Protein AF-0000000073998551 (afdb_homodimer)

pLDDT: mean 92.81, std 8.76, range [45.12, 98.88]

Structure (mmCIF, N/CA/C/O backbone):
data_AF-0000000073998551-model_v1
#
loop_
_entity.id
_entity.type
_entity.pdbx_description
1 polymer 'Protein-N(Pi)-phosphohistidine-sugar phosphotransferase subunit A'
#
loop_
_atom_site.group_PDB
_atom_site.id
_atom_site.type_symbol
_atom_site.label_atom_id
_atom_site.label_alt_id
_atom_site.label_comp_id
_atom_site.label_asym_id
_atom_site.label_entity_id
_atom_site.label_seq_id
_atom_site.pdbx_PDB_ins_code
_atom_site.Cartn_x
_atom_site.Cartn_y
_atom_site.Cartn_z
_atom_site.occupancy
_atom_site.B_iso_or_equiv
_atom_site.auth_seq_id
_atom_site.auth_comp_id
_atom_site.auth_asym_id
_atom_site.auth_atom_id
_atom_site.pdbx_PDB_model_num
ATOM 1 N N . MET A 1 1 ? 17.156 7.41 14.719 1 45.12 1 MET A N 1
ATOM 2 C CA . MET A 1 1 ? 16.312 8.547 14.359 1 45.12 1 MET A CA 1
ATOM 3 C C . MET A 1 1 ? 15.047 8.078 13.641 1 45.12 1 MET A C 1
ATOM 5 O O . MET A 1 1 ? 15.102 7.16 12.812 1 45.12 1 MET A O 1
ATOM 9 N N . ASN A 1 2 ? 13.797 8.523 14.086 1 64.5 2 ASN A N 1
ATOM 10 C CA . ASN A 1 2 ? 12.508 8.117 13.539 1 64.5 2 ASN A CA 1
ATOM 11 C C . ASN A 1 2 ? 12.328 8.602 12.102 1 64.5 2 ASN A C 1
ATOM 13 O O . ASN A 1 2 ? 12.453 9.789 11.82 1 64.5 2 ASN A O 1
ATOM 17 N N . GLN A 1 3 ? 12.398 7.695 11.203 1 73.5 3 GLN A N 1
ATOM 18 C CA . GLN A 1 3 ? 12.312 7.953 9.773 1 73.5 3 G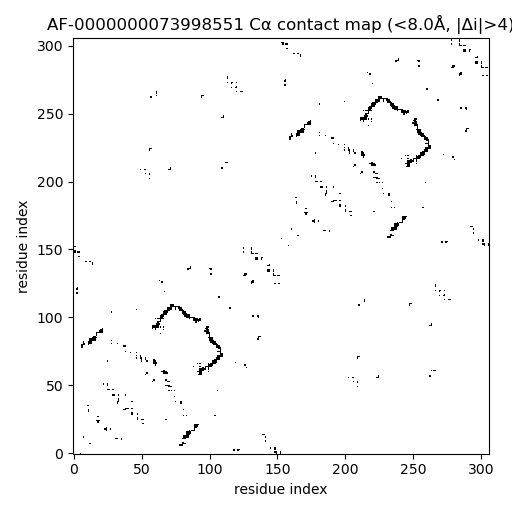LN A CA 1
ATOM 19 C C . GLN A 1 3 ? 11.164 8.898 9.445 1 73.5 3 GLN A C 1
ATOM 21 O O . GLN A 1 3 ? 11.234 9.664 8.484 1 73.5 3 GLN A O 1
ATOM 26 N N . LEU A 1 4 ? 10.219 8.891 10.336 1 80.44 4 LEU A N 1
ATOM 27 C CA . LEU A 1 4 ? 9.086 9.773 10.117 1 80.44 4 LEU A CA 1
ATOM 28 C C . LEU A 1 4 ? 9.492 11.234 10.305 1 80.44 4 LEU A C 1
ATOM 30 O O . LEU A 1 4 ? 9.047 12.109 9.547 1 80.44 4 LEU A O 1
ATOM 34 N N . LEU A 1 5 ? 10.344 11.438 11.242 1 82.44 5 LEU A N 1
ATOM 35 C CA . LEU A 1 5 ? 10.797 12.797 11.516 1 82.44 5 LEU A CA 1
ATOM 36 C C . LEU A 1 5 ? 11.633 13.328 10.359 1 82.44 5 LEU A C 1
ATOM 38 O O . LEU A 1 5 ? 11.727 14.547 10.164 1 82.44 5 LEU A O 1
ATOM 42 N N . GLU A 1 6 ? 12.234 12.422 9.602 1 85.25 6 GLU A N 1
ATOM 43 C CA . GLU A 1 6 ? 13.062 12.812 8.469 1 85.25 6 GLU A CA 1
ATOM 44 C C . GLU A 1 6 ? 12.211 13.297 7.297 1 85.25 6 GLU A C 1
ATOM 46 O O . GLU A 1 6 ? 12.656 14.125 6.5 1 85.25 6 GLU A O 1
ATOM 51 N N . ILE A 1 7 ? 11.039 12.914 7.293 1 87.38 7 ILE A N 1
ATOM 52 C CA . ILE A 1 7 ? 10.234 13.258 6.121 1 87.38 7 ILE A CA 1
ATOM 53 C C . ILE A 1 7 ? 9.234 14.352 6.484 1 87.38 7 ILE A C 1
ATOM 55 O O . ILE A 1 7 ? 8.625 14.961 5.602 1 87.38 7 ILE A O 1
ATOM 59 N N . LEU A 1 8 ? 9.148 14.586 7.77 1 91.56 8 LEU A N 1
ATOM 60 C CA . LEU A 1 8 ? 8.172 15.57 8.219 1 91.56 8 LEU A CA 1
ATOM 61 C C . LEU A 1 8 ? 8.797 16.969 8.273 1 91.56 8 LEU A C 1
ATOM 63 O O . LEU A 1 8 ? 9.75 17.203 9.023 1 91.56 8 LEU A O 1
ATOM 67 N N . ASP A 1 9 ? 8.367 17.875 7.449 1 94.06 9 ASP A N 1
ATOM 68 C CA . ASP A 1 9 ? 8.688 19.297 7.539 1 94.06 9 ASP A CA 1
ATOM 69 C C . ASP A 1 9 ? 7.762 20 8.531 1 94.06 9 ASP A C 1
ATOM 71 O O . ASP A 1 9 ? 6.539 19.953 8.391 1 94.06 9 ASP A O 1
ATOM 75 N N . PRO A 1 10 ? 8.32 20.703 9.516 1 95.81 10 PRO A N 1
ATOM 76 C CA . PRO A 1 10 ? 7.48 21.359 10.523 1 95.81 10 PRO A CA 1
ATOM 77 C C . PRO A 1 10 ? 6.402 22.234 9.906 1 95.81 10 PRO A C 1
ATOM 79 O O . PRO A 1 10 ? 5.312 22.375 10.477 1 95.81 10 PRO A O 1
ATOM 82 N N . LYS A 1 11 ? 6.656 22.844 8.781 1 97.25 11 LYS A N 1
ATOM 83 C CA . LYS A 1 11 ? 5.688 23.75 8.164 1 97.25 11 LYS A CA 1
ATOM 84 C C . LYS A 1 11 ? 4.48 22.984 7.633 1 97.25 11 LYS A C 1
ATOM 86 O O . LYS A 1 11 ? 3.459 23.594 7.293 1 97.25 11 LYS A O 1
ATOM 91 N N . ASN A 1 12 ? 4.633 21.656 7.547 1 97.81 12 ASN A N 1
ATOM 92 C CA . ASN A 1 12 ? 3.561 20.828 6.996 1 97.81 12 ASN A CA 1
ATOM 93 C C . ASN A 1 12 ? 2.801 20.094 8.094 1 97.81 12 ASN A C 1
ATOM 95 O O . ASN A 1 12 ? 2.127 19.094 7.828 1 97.81 12 ASN A O 1
ATOM 99 N N . ILE A 1 13 ? 2.889 20.609 9.305 1 97.81 13 ILE A N 1
ATOM 100 C CA . ILE A 1 13 ? 2.125 20.047 10.414 1 97.81 13 ILE A CA 1
ATOM 101 C C . ILE A 1 13 ? 0.946 20.969 10.742 1 97.81 13 ILE A C 1
ATOM 103 O O . ILE A 1 13 ? 1.12 22.172 10.93 1 97.81 13 ILE A O 1
ATOM 107 N N . ILE A 1 14 ? -0.219 20.391 10.781 1 98.31 14 ILE A N 1
ATOM 108 C CA . ILE A 1 14 ? -1.446 21.125 11.07 1 98.31 14 ILE A CA 1
ATOM 109 C C . ILE A 1 14 ? -1.978 20.734 12.438 1 98.31 14 ILE A C 1
ATOM 111 O O . ILE A 1 14 ? -2.393 19.594 12.641 1 98.31 14 ILE A O 1
ATOM 115 N N . PHE A 1 15 ? -1.955 21.641 13.312 1 97.88 15 PHE A N 1
ATOM 116 C CA . PHE A 1 15 ? -2.51 21.406 14.641 1 97.88 15 PHE A CA 1
ATOM 117 C C . PHE A 1 15 ? -3.969 21.844 14.703 1 97.88 15 PHE A C 1
ATOM 119 O O . PHE A 1 15 ? -4.422 22.625 13.867 1 97.88 15 PHE A O 1
ATOM 126 N N . ASN A 1 16 ? -4.738 21.297 15.617 1 97.38 16 ASN A N 1
ATOM 127 C CA . ASN A 1 16 ? -6.156 21.594 15.805 1 97.38 16 ASN A CA 1
ATOM 128 C C . ASN A 1 16 ? -6.93 21.469 14.492 1 97.38 16 ASN A C 1
ATOM 130 O O . ASN A 1 16 ? -7.688 22.375 14.125 1 97.38 16 ASN A O 1
ATOM 134 N N . PHE A 1 17 ? -6.582 20.453 13.789 1 98.44 17 PHE A N 1
ATOM 135 C CA . PHE A 1 17 ? -7.168 20.172 12.484 1 98.44 17 PHE A CA 1
ATOM 136 C C . PHE A 1 17 ? -8.633 19.766 12.625 1 98.44 17 PHE A C 1
ATOM 138 O O . PHE A 1 17 ? -8.992 19.047 13.562 1 98.44 17 PHE A O 1
ATOM 145 N N . SER A 1 18 ? -9.469 20.266 11.797 1 98.38 18 SER A N 1
ATOM 146 C CA . SER A 1 18 ? -10.883 19.891 11.742 1 98.38 18 SER A CA 1
ATOM 147 C C . SER A 1 18 ? -11.375 19.781 10.305 1 98.38 18 SER A C 1
ATOM 149 O O . SER A 1 18 ? -10.906 20.516 9.43 1 98.38 18 SER A O 1
ATOM 151 N N . ALA A 1 19 ? -12.258 18.891 10.086 1 98.62 19 ALA A N 1
ATOM 152 C CA . ALA A 1 19 ? -12.891 18.672 8.797 1 98.62 19 ALA A CA 1
ATOM 153 C C . ALA A 1 19 ? -14.273 18.047 8.961 1 98.62 19 ALA A C 1
ATOM 155 O O . ALA A 1 19 ? -14.562 17.438 9.992 1 98.62 19 ALA A O 1
ATOM 156 N N . THR A 1 20 ? -15.062 18.172 7.98 1 97.94 20 THR A N 1
ATOM 157 C CA . THR A 1 20 ? -16.453 17.766 8.102 1 97.94 20 THR A CA 1
ATOM 158 C C . THR A 1 20 ? -16.688 16.406 7.438 1 97.94 20 THR A C 1
ATOM 160 O O . THR A 1 20 ? -17.766 15.828 7.539 1 97.94 20 THR A O 1
ATOM 163 N N . SER A 1 21 ? -15.773 15.984 6.656 1 97.75 21 SER A N 1
ATOM 164 C CA . SER A 1 21 ? -15.844 14.703 5.969 1 97.75 21 SER A CA 1
ATOM 165 C C . SER A 1 21 ? -14.461 14.227 5.547 1 97.75 21 SER A C 1
ATOM 167 O O . SER A 1 21 ? -13.484 14.977 5.641 1 97.75 21 SER A O 1
ATOM 169 N N . LYS A 1 22 ? -14.344 13 5.168 1 98.06 22 LYS A N 1
ATOM 170 C CA . LYS A 1 22 ? -13.117 12.422 4.629 1 98.06 22 LYS A CA 1
ATOM 171 C C . LYS A 1 22 ? -12.562 13.266 3.482 1 98.06 22 LYS A C 1
ATOM 173 O O . LYS A 1 22 ? -11.383 13.609 3.469 1 98.06 22 LYS A O 1
ATOM 178 N N . GLU A 1 23 ? -13.414 13.578 2.48 1 98.5 23 GLU A N 1
ATOM 179 C CA . GLU A 1 23 ? -12.977 14.383 1.342 1 98.5 23 GLU A CA 1
ATOM 180 C C . GLU A 1 23 ? -12.531 15.773 1.787 1 98.5 23 GLU A C 1
ATOM 182 O O . GLU A 1 23 ? -11.516 16.281 1.309 1 98.5 23 GLU A O 1
ATOM 187 N N . ASP A 1 24 ? -13.312 16.344 2.688 1 98.81 24 ASP A N 1
ATOM 188 C CA . ASP A 1 24 ? -12.945 17.656 3.225 1 98.81 24 ASP A CA 1
ATOM 189 C C . ASP A 1 24 ? -11.57 17.609 3.893 1 98.81 24 ASP A C 1
ATOM 191 O O . ASP A 1 24 ? -10.758 18.516 3.719 1 98.81 24 ASP A O 1
ATOM 195 N N . ALA A 1 25 ? -11.289 16.578 4.695 1 98.81 25 ALA A N 1
ATOM 196 C CA . ALA A 1 25 ? -9.992 16.422 5.348 1 98.81 25 ALA A CA 1
ATOM 197 C C . ALA A 1 25 ? -8.867 16.344 4.324 1 98.81 25 ALA A C 1
ATOM 199 O O . ALA A 1 25 ? -7.852 17.047 4.453 1 98.81 25 ALA A O 1
ATOM 200 N N . ILE A 1 26 ? -9.039 15.586 3.246 1 98.88 26 ILE A N 1
ATOM 201 C CA . ILE A 1 26 ? -8.039 15.406 2.195 1 98.88 26 ILE A CA 1
ATOM 202 C C . ILE A 1 26 ? -7.793 16.734 1.484 1 98.88 26 ILE A C 1
ATOM 204 O O . ILE A 1 26 ? -6.641 17.141 1.298 1 98.88 26 ILE A O 1
ATOM 208 N N . ARG A 1 27 ? -8.859 17.438 1.173 1 98.88 27 ARG A N 1
ATOM 209 C CA . ARG A 1 27 ? -8.75 18.703 0.458 1 98.88 27 ARG A CA 1
ATOM 210 C C . ARG A 1 27 ? -8.031 19.75 1.31 1 98.88 27 ARG A C 1
ATOM 212 O O . ARG A 1 27 ? -7.191 20.5 0.808 1 98.88 27 ARG A O 1
ATOM 219 N N . LYS A 1 28 ? -8.359 19.766 2.602 1 98.88 28 LYS A N 1
ATOM 220 C CA . LYS A 1 28 ? -7.754 20.75 3.494 1 98.88 28 LYS A CA 1
ATOM 221 C C . LYS A 1 28 ? -6.27 20.469 3.697 1 98.88 28 LYS A C 1
ATOM 223 O O . LYS A 1 28 ? -5.453 21.391 3.746 1 98.88 28 LYS A O 1
ATOM 228 N N . MET A 1 29 ? -5.91 19.25 3.852 1 98.88 29 MET A N 1
ATOM 229 C CA . MET A 1 29 ? -4.5 18.891 3.986 1 98.88 29 MET A CA 1
ATOM 230 C C . MET A 1 29 ? -3.73 19.219 2.711 1 98.88 29 MET A C 1
ATOM 232 O O . MET A 1 29 ? -2.611 19.734 2.771 1 98.88 29 MET A O 1
ATOM 236 N N . MET A 1 30 ? -4.32 18.953 1.54 1 98.81 30 MET A N 1
ATOM 237 C CA . MET A 1 30 ? -3.703 19.281 0.26 1 98.81 30 MET A CA 1
ATOM 238 C C . MET A 1 30 ? -3.543 20.797 0.118 1 98.81 30 MET A C 1
ATOM 240 O O . MET A 1 30 ? -2.504 21.266 -0.342 1 98.81 30 MET A O 1
ATOM 244 N N . ALA A 1 31 ? -4.582 21.516 0.509 1 98.81 31 ALA A N 1
ATOM 245 C CA . ALA A 1 31 ? -4.512 22.984 0.465 1 98.81 31 ALA A CA 1
ATOM 246 C C . ALA A 1 31 ? -3.348 23.5 1.306 1 98.81 31 ALA A C 1
ATOM 248 O O . ALA A 1 31 ? -2.674 24.453 0.92 1 98.81 31 ALA A O 1
ATOM 249 N N . HIS A 1 32 ? -3.127 22.859 2.443 1 98.75 32 HIS A N 1
ATOM 250 C CA . HIS A 1 32 ? -2.018 23.25 3.309 1 98.75 32 HIS A CA 1
ATOM 251 C C . HIS A 1 32 ? -0.676 23.031 2.615 1 98.75 32 HIS A C 1
ATOM 253 O O . HIS A 1 32 ? 0.205 23.891 2.678 1 98.75 32 HIS A O 1
ATOM 259 N N . LEU A 1 33 ? -0.489 21.922 1.91 1 98.62 33 LEU A N 1
ATOM 260 C CA . LEU A 1 33 ? 0.748 21.625 1.193 1 98.62 33 LEU A CA 1
ATOM 261 C C . LEU A 1 33 ? 0.98 22.625 0.073 1 98.62 33 LEU A C 1
ATOM 263 O O . LEU A 1 33 ? 2.123 22.984 -0.214 1 98.62 33 LEU A O 1
ATOM 267 N N . VAL A 1 34 ? -0.114 23.031 -0.531 1 98.69 34 VAL A N 1
ATOM 268 C CA . VAL A 1 34 ? -0.012 24.047 -1.571 1 98.69 34 VAL A CA 1
ATOM 269 C C . VAL A 1 34 ? 0.38 25.391 -0.948 1 98.69 34 VAL A C 1
ATOM 271 O O . VAL A 1 34 ? 1.277 26.078 -1.445 1 98.69 34 VAL A O 1
ATOM 274 N N . GLN A 1 35 ? -0.242 25.719 0.16 1 98.56 35 GLN A N 1
ATOM 275 C CA . GLN A 1 35 ? -0.001 26.984 0.847 1 98.56 35 GLN A CA 1
ATOM 276 C C . GLN A 1 35 ? 1.444 27.078 1.328 1 98.56 35 GLN A C 1
ATOM 278 O O . GLN A 1 35 ? 2.047 28.156 1.287 1 98.56 35 GLN A O 1
ATOM 283 N N . THR A 1 36 ? 2.027 25.953 1.774 1 98.12 36 THR A N 1
ATOM 284 C CA . THR A 1 36 ? 3.385 25.938 2.309 1 98.12 36 THR A CA 1
ATOM 285 C C . THR A 1 36 ? 4.41 25.844 1.182 1 98.12 36 THR A C 1
ATOM 287 O O . THR A 1 36 ? 5.617 25.875 1.43 1 98.12 36 THR A O 1
ATOM 290 N N . GLY A 1 37 ? 3.947 25.641 -0.053 1 97.94 37 GLY A N 1
ATOM 291 C CA . GLY A 1 37 ? 4.836 25.578 -1.2 1 97.94 37 GLY A CA 1
ATOM 292 C C . GLY A 1 37 ? 5.383 24.188 -1.458 1 97.94 37 GLY A C 1
ATOM 293 O O . GLY A 1 37 ? 6.266 24 -2.299 1 97.94 37 GLY A O 1
ATOM 294 N N . SER A 1 38 ? 4.824 23.203 -0.791 1 97.69 38 SER A N 1
ATOM 295 C CA . SER A 1 38 ? 5.297 21.828 -0.939 1 97.69 38 SER A CA 1
ATOM 296 C C . SER A 1 38 ? 4.742 21.188 -2.205 1 97.69 38 SER A C 1
ATOM 298 O O . SER A 1 38 ? 5.348 20.266 -2.758 1 97.69 38 SER A O 1
ATOM 300 N N . ILE A 1 39 ? 3.568 21.672 -2.633 1 98.19 39 ILE A N 1
ATOM 301 C CA . ILE A 1 39 ? 2.91 21.203 -3.848 1 98.19 39 ILE A CA 1
ATOM 302 C C . ILE A 1 39 ? 2.508 22.391 -4.711 1 98.19 39 ILE A C 1
ATOM 304 O O . ILE A 1 39 ? 2.023 23.406 -4.199 1 98.19 39 ILE A O 1
ATOM 308 N N . GLU A 1 40 ? 2.729 22.312 -5.945 1 98.12 40 GLU A N 1
ATOM 309 C CA . GLU A 1 40 ? 2.307 23.359 -6.867 1 98.12 40 GLU A CA 1
ATOM 310 C C . GLU A 1 40 ? 0.785 23.422 -6.973 1 98.12 40 GLU A C 1
ATOM 312 O O . GLU A 1 40 ? 0.127 22.391 -7.137 1 98.12 40 GLU A O 1
ATOM 317 N N . LYS A 1 41 ? 0.278 24.609 -6.926 1 98.44 41 LYS A N 1
ATOM 318 C CA . LYS A 1 41 ? -1.165 24.828 -7 1 98.44 41 LYS A CA 1
ATOM 319 C C . LYS A 1 41 ? -1.749 24.188 -8.258 1 98.44 41 LYS A C 1
ATOM 321 O O . LYS A 1 41 ? -2.859 23.656 -8.234 1 98.44 41 LYS A O 1
ATOM 326 N N . SER A 1 42 ? -1.018 24.188 -9.281 1 98.25 42 SER A N 1
ATOM 327 C CA . SER A 1 42 ? -1.487 23.688 -10.57 1 98.25 42 SER A CA 1
ATOM 328 C C . SER A 1 42 ? -1.73 22.188 -10.516 1 98.25 42 SER A C 1
ATOM 330 O O . SER A 1 42 ? -2.457 21.641 -11.344 1 98.25 42 SER A O 1
ATOM 332 N N . ASN A 1 43 ? -1.105 21.531 -9.516 1 98.25 43 ASN A N 1
ATOM 333 C CA . ASN A 1 43 ? -1.207 20.078 -9.43 1 98.25 43 ASN A CA 1
ATOM 334 C C . ASN A 1 43 ? -2.209 19.656 -8.359 1 98.25 43 ASN A C 1
ATOM 336 O O . ASN A 1 43 ? -2.471 18.453 -8.188 1 98.25 43 ASN A O 1
ATOM 340 N N . GLU A 1 44 ? -2.793 20.531 -7.676 1 98.44 44 GLU A N 1
ATOM 341 C CA . GLU A 1 44 ? -3.58 20.266 -6.477 1 98.44 44 GLU A CA 1
ATOM 342 C C . GLU A 1 44 ? -4.746 19.328 -6.777 1 98.44 44 GLU A C 1
ATOM 344 O O . GLU A 1 44 ? -4.891 18.281 -6.141 1 98.44 44 GLU A O 1
ATOM 349 N N . GLU A 1 45 ? -5.559 19.641 -7.781 1 98.5 45 GLU A N 1
ATOM 350 C CA . GLU A 1 45 ? -6.789 18.891 -8.031 1 98.5 45 GLU A CA 1
ATOM 351 C C . GLU A 1 45 ? -6.484 17.484 -8.531 1 98.5 45 GLU A C 1
ATOM 353 O O . GLU A 1 45 ? -7.16 16.531 -8.148 1 98.5 45 GLU A O 1
ATOM 358 N N . GLU A 1 46 ? -5.477 17.344 -9.375 1 97.75 46 GLU A N 1
ATOM 359 C CA . GLU A 1 46 ? -5.109 16.016 -9.867 1 97.75 46 GLU A CA 1
ATOM 360 C C . GLU A 1 46 ? -4.645 15.109 -8.734 1 97.75 46 GLU A C 1
ATOM 362 O O . GLU A 1 46 ? -4.941 13.914 -8.727 1 97.75 46 GLU A O 1
ATOM 367 N N . ILE A 1 47 ? -3.922 15.68 -7.84 1 98.12 47 ILE A N 1
ATOM 368 C CA . ILE A 1 47 ? -3.416 14.898 -6.715 1 98.12 47 ILE A CA 1
ATOM 369 C C . ILE A 1 47 ? -4.57 14.523 -5.789 1 98.12 47 ILE A C 1
ATOM 371 O O . ILE A 1 47 ? -4.641 13.391 -5.301 1 98.12 47 ILE A O 1
ATOM 375 N N . ILE A 1 48 ? -5.516 15.438 -5.59 1 98.56 48 ILE A N 1
ATOM 376 C CA . ILE A 1 48 ? -6.691 15.156 -4.77 1 98.56 48 ILE A CA 1
ATOM 377 C C . ILE A 1 48 ? -7.484 14.008 -5.383 1 98.56 48 ILE A C 1
ATOM 379 O O . ILE A 1 48 ? -7.895 13.086 -4.68 1 98.56 48 ILE A O 1
ATOM 383 N N . VAL A 1 49 ? -7.645 14.031 -6.68 1 97.19 49 VAL A N 1
ATOM 384 C CA . VAL A 1 49 ? -8.375 12.977 -7.383 1 97.19 49 VAL A CA 1
ATOM 385 C C . VAL A 1 49 ? -7.676 11.641 -7.172 1 97.19 49 VAL A C 1
ATOM 387 O O . VAL A 1 49 ? -8.328 10.625 -6.914 1 97.19 49 VAL A O 1
ATOM 390 N N . SER A 1 50 ? -6.375 11.648 -7.23 1 95.62 50 SER A N 1
ATOM 391 C CA . SER A 1 50 ? -5.605 10.43 -7.02 1 95.62 50 SER A CA 1
ATOM 392 C C . SER A 1 50 ? -5.773 9.906 -5.598 1 95.62 50 SER A C 1
ATOM 394 O O . SER A 1 50 ? -5.949 8.703 -5.387 1 95.62 50 SER A O 1
ATOM 396 N N . LEU A 1 51 ? -5.75 10.82 -4.637 1 97.44 51 LEU A N 1
ATOM 397 C CA . LEU A 1 51 ? -5.941 10.453 -3.24 1 97.44 51 LEU A CA 1
ATOM 398 C C . LEU A 1 51 ? -7.32 9.844 -3.023 1 97.44 51 LEU A C 1
ATOM 400 O O . LEU A 1 51 ? -7.449 8.805 -2.363 1 97.44 51 LEU A O 1
ATOM 404 N N . LEU A 1 52 ? -8.32 10.461 -3.576 1 96.5 52 LEU A N 1
ATOM 405 C CA . LEU A 1 52 ? -9.695 10.008 -3.391 1 96.5 52 LEU A CA 1
ATOM 406 C C . LEU A 1 52 ? -9.914 8.664 -4.078 1 96.5 52 LEU A C 1
ATOM 408 O O . LEU A 1 52 ? -10.625 7.801 -3.551 1 96.5 52 LEU A O 1
ATOM 412 N N . ASN A 1 53 ? -9.305 8.492 -5.25 1 92.62 53 ASN A N 1
ATOM 413 C CA . ASN A 1 53 ? -9.383 7.207 -5.93 1 92.62 53 ASN A CA 1
ATOM 414 C C . ASN A 1 53 ? -8.758 6.094 -5.094 1 92.62 53 ASN A C 1
ATOM 416 O O . ASN A 1 53 ? -9.312 4.996 -4.996 1 92.62 53 ASN A O 1
ATOM 420 N N . ARG A 1 54 ? -7.578 6.34 -4.5 1 91.75 54 ARG A N 1
ATOM 421 C CA . ARG A 1 54 ? -6.938 5.371 -3.617 1 91.75 54 ARG A CA 1
ATOM 422 C C . ARG A 1 54 ? -7.824 5.055 -2.418 1 91.75 54 ARG A C 1
ATOM 424 O O . ARG A 1 54 ? -7.91 3.9 -1.99 1 91.75 54 ARG A O 1
ATOM 431 N N . GLU A 1 55 ? -8.547 6.027 -1.866 1 93.12 55 GLU A N 1
ATOM 432 C CA . GLU A 1 55 ? -9.438 5.867 -0.721 1 93.12 55 GLU A CA 1
ATOM 433 C C . GLU A 1 55 ? -10.641 4.992 -1.073 1 93.12 55 GLU A C 1
ATOM 435 O O . GLU A 1 55 ? -11.172 4.289 -0.215 1 93.12 55 GLU A O 1
ATOM 440 N N . LYS A 1 56 ? -11.023 5.023 -2.303 1 87.88 56 LYS A N 1
ATOM 441 C CA . LYS A 1 56 ? -12.188 4.25 -2.744 1 87.88 56 LYS A CA 1
ATOM 442 C C . LYS A 1 56 ? -11.867 2.76 -2.787 1 87.88 56 LYS A C 1
ATOM 444 O O . LYS A 1 56 ? -12.75 1.926 -2.572 1 87.88 56 LYS A O 1
ATOM 449 N N . SER A 1 57 ? -10.617 2.473 -3.029 1 85.31 57 SER A N 1
ATOM 450 C CA . SER A 1 57 ? -10.211 1.073 -3.102 1 85.31 57 SER A CA 1
ATOM 451 C C . SER A 1 57 ? -10.156 0.441 -1.715 1 85.31 57 SER A C 1
ATOM 453 O O . SER A 1 57 ? -10.641 -0.675 -1.517 1 85.31 57 SER A O 1
ATOM 455 N N . MET A 1 58 ? -9.594 1.181 -0.788 1 85.31 58 MET A N 1
ATOM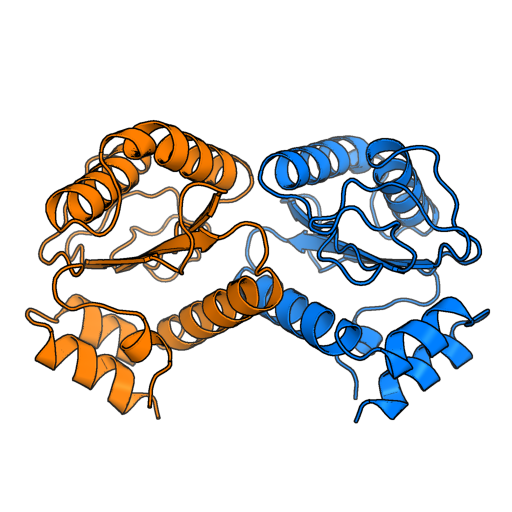 456 C CA . MET A 1 58 ? -9.531 0.792 0.618 1 85.31 58 MET A CA 1
ATOM 457 C C . MET A 1 58 ? -9.273 2.006 1.506 1 85.31 58 MET A C 1
ATOM 459 O O . MET A 1 58 ? -8.406 2.828 1.209 1 85.31 58 MET A O 1
ATOM 463 N N . SER A 1 59 ? -10.086 2.047 2.492 1 91.44 59 SER A N 1
ATOM 464 C CA . SER A 1 59 ? -9.867 3.158 3.41 1 91.44 59 SER A CA 1
ATOM 465 C C . SER A 1 59 ? -8.43 3.174 3.926 1 91.44 59 SER A C 1
ATOM 467 O O . SER A 1 59 ? -7.863 2.123 4.234 1 91.44 59 SER A O 1
ATOM 469 N N . THR A 1 60 ? -7.895 4.375 4.059 1 94.31 60 THR A N 1
ATOM 470 C CA . THR A 1 60 ? -6.566 4.527 4.641 1 94.31 60 THR A CA 1
ATOM 471 C C . THR A 1 60 ? -6.66 4.934 6.105 1 94.31 60 THR A C 1
ATOM 473 O O . THR A 1 60 ? -5.652 5.281 6.727 1 94.31 60 THR A O 1
ATOM 476 N N . GLY A 1 61 ? -7.996 5.109 6.578 1 96.38 61 GLY A N 1
ATOM 477 C CA . GLY A 1 61 ? -8.188 5.07 8.016 1 96.38 61 GLY A CA 1
ATOM 478 C C . GLY A 1 61 ? -7.922 3.703 8.617 1 96.38 61 GLY A C 1
ATOM 479 O O . GLY A 1 61 ? -8.82 2.859 8.688 1 96.38 61 GLY A O 1
ATOM 480 N N . ILE A 1 62 ? -6.848 3.469 9.164 1 93.75 62 ILE A N 1
ATOM 481 C CA . ILE A 1 62 ? -6.316 2.127 9.383 1 93.75 62 ILE A CA 1
ATOM 482 C C . ILE A 1 62 ? -6.738 1.621 10.758 1 93.75 62 ILE A C 1
ATOM 484 O O . ILE A 1 62 ? -6.465 0.473 11.117 1 93.75 62 ILE A O 1
ATOM 488 N N . GLY A 1 63 ? -7.324 2.512 11.531 1 94.12 63 GLY A N 1
ATOM 489 C CA . GLY A 1 63 ? -7.754 2.133 12.867 1 94.12 63 GLY A CA 1
ATOM 490 C C . GLY A 1 63 ? -6.973 2.832 13.969 1 94.12 63 GLY A C 1
ATOM 491 O O . GLY A 1 63 ? -5.992 3.527 13.695 1 94.12 63 GLY A O 1
ATOM 492 N N . SER A 1 64 ? -7.488 2.76 15.141 1 95.44 64 SER A N 1
ATOM 493 C CA . SER A 1 64 ? -6.855 3.311 16.328 1 95.44 64 SER A CA 1
ATOM 494 C C . SER A 1 64 ? -6.641 4.816 16.203 1 95.44 64 SER A C 1
ATOM 496 O O . SER A 1 64 ? -5.633 5.348 16.672 1 95.44 64 SER A O 1
ATOM 498 N N . GLY A 1 65 ? -7.527 5.398 15.414 1 97.12 65 GLY A N 1
ATOM 499 C CA . GLY A 1 65 ? -7.508 6.852 15.328 1 97.12 65 GLY A CA 1
ATOM 500 C C . GLY A 1 65 ? -6.492 7.379 14.336 1 97.12 65 GLY A C 1
ATOM 501 O O . GLY A 1 65 ? -6.129 8.555 14.367 1 97.12 65 GLY A O 1
ATOM 502 N N . VAL A 1 66 ? -6.062 6.527 13.383 1 97.44 66 VAL A N 1
ATOM 503 C CA . VAL A 1 66 ? -4.984 6.926 12.484 1 97.44 66 VAL A CA 1
ATOM 504 C C . VAL A 1 66 ? -5.441 6.762 11.031 1 97.44 66 VAL A C 1
ATOM 506 O O . VAL A 1 66 ? -6.086 5.77 10.688 1 97.44 66 VAL A O 1
ATOM 509 N N . ALA A 1 67 ? -5.141 7.746 10.195 1 98 67 ALA A N 1
ATOM 510 C CA . ALA A 1 67 ? -5.309 7.645 8.75 1 98 67 ALA A CA 1
ATOM 511 C C . ALA A 1 67 ? -4.027 8.047 8.023 1 98 67 ALA A C 1
ATOM 513 O O . ALA A 1 67 ? -3.34 8.984 8.43 1 98 67 ALA A O 1
ATOM 514 N N . ILE A 1 68 ? -3.711 7.355 6.957 1 96.94 68 ILE A N 1
ATOM 515 C CA . ILE A 1 68 ? -2.521 7.641 6.164 1 96.94 68 ILE A CA 1
ATOM 516 C C . ILE A 1 68 ? -2.912 7.824 4.699 1 96.94 68 ILE A C 1
ATOM 518 O O . ILE A 1 68 ? -2.424 7.102 3.824 1 96.94 68 ILE A O 1
ATOM 522 N N . PRO A 1 69 ? -3.691 8.836 4.395 1 97.88 69 PRO A N 1
ATOM 523 C CA . PRO A 1 69 ? -3.984 9.039 2.975 1 97.88 69 PRO A CA 1
ATOM 524 C C . PRO A 1 69 ? -2.725 9.172 2.123 1 97.88 69 PRO A C 1
ATOM 526 O O . PRO A 1 69 ? -1.776 9.859 2.523 1 97.88 69 PRO A O 1
ATOM 529 N N . HIS A 1 70 ? -2.727 8.43 1.072 1 95.69 70 HIS A N 1
ATOM 530 C CA . HIS A 1 70 ? -1.534 8.469 0.235 1 95.69 70 HIS A CA 1
ATOM 531 C C . HIS A 1 70 ? -1.872 8.18 -1.224 1 95.69 70 HIS A C 1
ATOM 533 O O . HIS A 1 70 ? -2.889 7.547 -1.516 1 95.69 70 HIS A O 1
ATOM 539 N N . CYS A 1 71 ? -1.068 8.648 -2.102 1 94.06 71 CYS A N 1
ATOM 540 C CA . CYS A 1 71 ? -1.149 8.359 -3.527 1 94.06 71 CYS A CA 1
ATOM 541 C C . CYS A 1 71 ? 0.223 8.445 -4.184 1 94.06 71 CYS A C 1
ATOM 543 O O . CYS A 1 71 ? 1.165 8.977 -3.59 1 94.06 71 CYS A O 1
ATOM 545 N N . SER A 1 72 ? 0.343 7.836 -5.285 1 92.25 72 SER A N 1
ATOM 546 C CA . SER A 1 72 ? 1.529 7.922 -6.129 1 92.25 72 SER A CA 1
ATOM 547 C C . SER A 1 72 ? 1.229 8.648 -7.434 1 92.25 72 SER A C 1
ATOM 549 O O . SER A 1 72 ? 0.311 8.273 -8.164 1 92.25 72 SER A O 1
ATOM 551 N N . VAL A 1 73 ? 1.965 9.758 -7.719 1 93.38 73 VAL A N 1
ATOM 552 C CA . VAL A 1 73 ? 1.651 10.617 -8.859 1 93.38 73 VAL A CA 1
ATOM 553 C C . VAL A 1 73 ? 2.941 11.047 -9.555 1 93.38 73 VAL A C 1
ATOM 555 O O . VAL A 1 73 ? 4.031 10.906 -8.992 1 93.38 73 VAL A O 1
ATOM 558 N N . HIS A 1 74 ? 2.791 11.547 -10.797 1 92.88 74 HIS A N 1
ATOM 559 C CA . HIS A 1 74 ? 3.936 12.047 -11.555 1 92.88 74 HIS A CA 1
ATOM 560 C C . HIS A 1 74 ? 4.18 13.523 -11.273 1 92.88 74 HIS A C 1
ATOM 562 O O . HIS A 1 74 ? 5.133 14.109 -11.797 1 92.88 74 HIS A O 1
ATOM 568 N N . TYR A 1 75 ? 3.412 14.141 -10.367 1 95.5 75 TYR A N 1
ATOM 569 C CA . TYR A 1 75 ? 3.416 15.586 -10.164 1 95.5 75 TYR A CA 1
ATOM 570 C C . TYR A 1 75 ? 4.461 15.992 -9.133 1 95.5 75 TYR A C 1
ATOM 572 O O . TYR A 1 75 ? 4.703 17.188 -8.922 1 95.5 75 TYR A O 1
ATOM 580 N N . VAL A 1 76 ? 5.082 15.023 -8.398 1 95.06 76 VAL A N 1
ATOM 581 C CA . VAL A 1 76 ? 6.121 15.297 -7.414 1 95.06 76 VAL A CA 1
ATOM 582 C C . VAL A 1 76 ? 7.367 14.477 -7.73 1 95.06 76 VAL A C 1
ATOM 584 O O . VAL A 1 76 ? 7.27 13.359 -8.242 1 95.06 76 VAL A O 1
ATOM 587 N N . ASN A 1 77 ? 8.492 14.984 -7.449 1 92.56 77 ASN A N 1
ATOM 588 C CA . ASN A 1 77 ? 9.758 14.305 -7.703 1 92.56 77 ASN A CA 1
ATOM 589 C C . ASN A 1 77 ? 10.352 13.734 -6.418 1 92.56 77 ASN A C 1
ATOM 591 O O . ASN A 1 77 ? 11.297 12.938 -6.465 1 92.56 77 ASN A O 1
ATOM 595 N N . GLU A 1 78 ? 9.789 14.203 -5.309 1 93.25 78 GLU A N 1
ATOM 596 C CA . GLU A 1 78 ? 10.172 13.695 -3.996 1 93.25 78 GLU A CA 1
ATOM 597 C C . GLU A 1 78 ? 8.945 13.5 -3.107 1 93.25 78 GLU A C 1
ATOM 599 O O . GLU A 1 78 ? 7.883 14.062 -3.369 1 93.25 78 GLU A O 1
ATOM 604 N N . LEU A 1 79 ? 9.148 12.711 -2.119 1 94.62 79 LEU A N 1
ATOM 605 C CA . LEU A 1 79 ? 8.07 12.43 -1.176 1 94.62 79 LEU A CA 1
ATOM 606 C C . LEU A 1 79 ? 7.637 13.711 -0.461 1 94.62 79 LEU A C 1
ATOM 608 O O . LEU A 1 79 ? 8.477 14.469 0.025 1 94.62 79 LEU A O 1
ATOM 612 N N . LYS A 1 80 ? 6.371 14.016 -0.549 1 96.31 80 LYS A N 1
ATOM 613 C CA . LYS A 1 80 ? 5.773 15.094 0.231 1 96.31 80 LYS A CA 1
ATOM 614 C C . LYS A 1 80 ? 4.902 14.539 1.355 1 96.31 80 LYS A C 1
ATOM 616 O O . LYS A 1 80 ? 4.18 13.555 1.163 1 96.31 80 LYS A O 1
ATOM 621 N N . CYS A 1 81 ? 5.016 15.141 2.506 1 96.81 81 CYS A N 1
ATOM 622 C CA . CYS A 1 81 ? 4.309 14.641 3.676 1 96.81 81 CYS A CA 1
ATOM 623 C C . CYS A 1 81 ? 3.656 15.773 4.453 1 96.81 81 CYS A C 1
ATOM 625 O O . CYS A 1 81 ? 4.25 16.844 4.617 1 96.81 81 CYS A O 1
ATOM 627 N N . ALA A 1 82 ? 2.441 15.594 4.875 1 97.94 82 ALA A N 1
ATOM 628 C CA . ALA A 1 82 ? 1.76 16.469 5.832 1 97.94 82 ALA A CA 1
ATOM 629 C C . ALA A 1 82 ? 1.217 15.664 7.012 1 97.94 82 ALA A C 1
ATOM 631 O O . ALA A 1 82 ? 0.759 14.531 6.844 1 97.94 82 ALA A O 1
ATOM 632 N N . MET A 1 83 ? 1.281 16.266 8.109 1 98 83 MET A N 1
ATOM 633 C CA . MET A 1 83 ? 0.665 15.688 9.297 1 98 83 MET A CA 1
ATOM 634 C C . MET A 1 83 ? -0.423 16.609 9.844 1 98 83 MET A C 1
ATOM 636 O O . MET A 1 83 ? -0.269 17.828 9.844 1 98 83 MET A O 1
ATOM 640 N N . ALA A 1 84 ? -1.491 16.047 10.273 1 98.56 84 ALA A N 1
ATOM 641 C CA . ALA A 1 84 ? -2.559 16.812 10.906 1 98.56 84 ALA A CA 1
ATOM 642 C C . ALA A 1 84 ? -3.023 16.141 12.195 1 98.56 84 ALA A C 1
ATOM 644 O O . ALA A 1 84 ? -3.148 14.906 12.25 1 98.56 84 ALA A O 1
ATOM 645 N N . ILE A 1 85 ? -3.143 16.891 13.188 1 98.44 85 ILE A N 1
ATOM 646 C CA . ILE A 1 85 ? -3.66 16.422 14.469 1 98.44 85 ILE A CA 1
ATOM 647 C C . ILE A 1 85 ? -5.066 16.984 14.688 1 98.44 85 ILE A C 1
ATOM 649 O O . ILE A 1 85 ? -5.254 18.203 14.727 1 98.44 85 ILE A O 1
ATOM 653 N N . ALA A 1 86 ? -6.027 16.109 14.805 1 98.5 86 ALA A N 1
ATOM 654 C CA . ALA A 1 86 ? -7.43 16.469 15.008 1 98.5 86 ALA A CA 1
ATOM 655 C C . ALA A 1 86 ? -7.938 15.953 16.344 1 98.5 86 ALA A C 1
ATOM 657 O O . ALA A 1 86 ? -8.625 14.93 16.406 1 98.5 86 ALA A O 1
ATOM 658 N N . PRO A 1 87 ? -7.719 16.703 17.359 1 96.56 87 PRO A N 1
ATOM 659 C CA . PRO A 1 87 ? -8.039 16.203 18.703 1 96.56 87 PRO A CA 1
ATOM 660 C C . PRO A 1 87 ? -9.5 15.805 18.859 1 96.56 87 PRO A C 1
ATOM 662 O O . PRO A 1 87 ? -9.812 14.867 19.594 1 96.56 87 PRO A O 1
ATOM 665 N N . GLN A 1 88 ? -10.43 16.406 18.172 1 96.69 88 GLN A N 1
ATOM 666 C CA . GLN A 1 88 ? -11.852 16.109 18.297 1 96.69 88 GLN A CA 1
ATOM 667 C C . GLN A 1 88 ? -12.25 14.93 17.422 1 96.69 88 GLN A C 1
ATOM 669 O O . GLN A 1 88 ? -13.375 14.445 17.5 1 96.69 88 GLN A O 1
ATOM 674 N N . GLY A 1 89 ? -11.414 14.492 16.594 1 98.38 89 GLY A N 1
ATOM 675 C CA . GLY A 1 89 ? -11.688 13.359 15.711 1 98.38 89 GLY A CA 1
ATOM 676 C C . GLY A 1 89 ? -12.461 13.75 14.469 1 98.38 89 GLY A C 1
ATOM 677 O O . GLY A 1 89 ? -13.25 14.695 14.484 1 98.38 89 GLY A O 1
ATOM 678 N N . ILE A 1 90 ? -12.219 13.078 13.398 1 98.62 90 ILE A N 1
ATOM 679 C CA . ILE A 1 90 ? -12.898 13.25 12.117 1 98.62 90 ILE A CA 1
ATOM 680 C C . ILE A 1 90 ? -13.414 11.906 11.617 1 98.62 90 ILE A C 1
ATOM 682 O O . ILE A 1 90 ? -12.711 10.898 11.703 1 98.62 90 ILE A O 1
ATOM 686 N N . ASP A 1 91 ? -14.68 11.859 11.211 1 98.44 91 ASP A N 1
ATOM 687 C CA . ASP A 1 91 ? -15.18 10.656 10.562 1 98.44 91 ASP A CA 1
ATOM 688 C C . ASP A 1 91 ? -14.531 10.469 9.188 1 98.44 91 ASP A C 1
ATOM 690 O O . ASP A 1 91 ? -14.914 11.141 8.227 1 98.44 91 ASP A O 1
ATOM 694 N N . PHE A 1 92 ? -13.609 9.578 9.18 1 98.25 92 PHE A N 1
ATOM 695 C CA . PHE A 1 92 ? -12.836 9.328 7.965 1 98.25 92 PHE A CA 1
ATOM 696 C C . PHE A 1 92 ? -13.125 7.934 7.418 1 98.25 92 PHE A C 1
ATOM 698 O O . PHE A 1 92 ? -12.297 7.355 6.711 1 98.25 92 PHE A O 1
ATOM 705 N N . GLU A 1 93 ? -14.188 7.41 7.824 1 96.06 93 GLU A N 1
ATOM 706 C CA . GLU A 1 93 ? -14.594 6.074 7.406 1 96.06 93 GLU A CA 1
ATOM 707 C C . GLU A 1 93 ? -13.469 5.066 7.617 1 96.06 93 GLU A C 1
ATOM 709 O O . GLU A 1 93 ? -13.109 4.32 6.699 1 96.06 93 GLU A O 1
ATOM 714 N N . ALA A 1 94 ? -12.906 5.059 8.875 1 95.94 94 ALA A N 1
ATOM 715 C CA . ALA A 1 94 ? -11.797 4.172 9.211 1 95.94 94 ALA A CA 1
ATOM 716 C C . ALA A 1 94 ? -12.242 2.711 9.227 1 95.94 94 ALA A C 1
ATOM 718 O O . ALA A 1 94 ? -13.438 2.424 9.375 1 95.94 94 ALA A O 1
ATOM 719 N N . LEU A 1 95 ? -11.367 1.858 9.055 1 91.56 95 LEU A N 1
ATOM 720 C CA . LEU A 1 95 ? -11.625 0.425 8.969 1 91.56 95 LEU A CA 1
ATOM 721 C C . LEU A 1 95 ? -12.297 -0.079 10.242 1 91.56 95 LEU A C 1
ATOM 723 O O . LEU A 1 95 ? -13.094 -1.021 10.203 1 91.56 95 LEU A O 1
ATOM 727 N N . ASP A 1 96 ? -12.008 0.542 11.367 1 93.25 96 ASP A N 1
ATOM 728 C CA . ASP A 1 96 ? -12.602 0.135 12.633 1 93.25 96 ASP A CA 1
ATOM 729 C C . ASP A 1 96 ? -13.766 1.046 13.016 1 93.25 96 ASP A C 1
ATOM 731 O O . ASP A 1 96 ? -14.273 0.981 14.133 1 93.25 96 ASP A O 1
ATOM 735 N N . HIS A 1 97 ? -14.117 1.993 12.141 1 94.94 97 HIS A N 1
ATOM 736 C CA . HIS A 1 97 ? -15.258 2.895 12.266 1 94.94 97 HIS A CA 1
ATOM 737 C C . HIS A 1 97 ? -15.031 3.93 13.359 1 94.94 97 HIS A C 1
ATOM 739 O O . HIS A 1 97 ? -15.961 4.633 13.758 1 94.94 97 HIS A O 1
ATOM 745 N N . ALA A 1 98 ? -13.789 4.02 13.875 1 96.38 98 ALA A N 1
ATOM 746 C CA . ALA A 1 98 ? -13.453 5.039 14.867 1 96.38 98 ALA A CA 1
ATOM 747 C C . ALA A 1 98 ? -13.148 6.375 14.195 1 96.38 98 ALA A C 1
ATOM 749 O O . ALA A 1 98 ? -12.867 6.426 13 1 96.38 98 ALA A O 1
ATOM 750 N N . LEU A 1 99 ? -13.312 7.391 14.977 1 98.31 99 LEU A N 1
ATOM 751 C CA . LEU A 1 99 ? -12.867 8.695 14.508 1 98.31 99 LEU A CA 1
ATOM 752 C C . LEU A 1 99 ? -11.352 8.734 14.375 1 98.31 99 LEU A C 1
ATOM 754 O O . LEU A 1 99 ? -10.641 8.016 15.086 1 98.31 99 LEU A O 1
ATOM 758 N N . VAL A 1 100 ? -10.898 9.555 13.484 1 98.62 100 VAL A N 1
ATOM 759 C CA . VAL A 1 100 ? -9.461 9.664 13.242 1 98.62 100 VAL A CA 1
ATOM 760 C C . VAL A 1 100 ? -8.93 10.961 13.844 1 98.62 100 VAL A C 1
ATOM 762 O O . VAL A 1 100 ? -9.516 12.031 13.656 1 98.62 100 VAL A O 1
ATOM 765 N N . GLN A 1 101 ? -7.824 10.828 14.547 1 98.75 101 GLN A N 1
ATOM 766 C CA . GLN A 1 101 ? -7.258 11.992 15.219 1 98.75 101 GLN A CA 1
ATOM 767 C C . GLN A 1 101 ? -5.867 12.312 14.68 1 98.75 101 GLN A C 1
ATOM 769 O O . GLN A 1 101 ? -5.359 13.422 14.883 1 98.75 101 GLN A O 1
ATOM 774 N N . ILE A 1 102 ? -5.25 11.352 14.078 1 98.25 102 ILE A N 1
ATOM 775 C CA . ILE A 1 102 ? -3.906 11.531 13.531 1 98.25 102 ILE A CA 1
ATOM 776 C C . ILE A 1 102 ? -3.904 11.195 12.039 1 98.25 102 ILE A C 1
ATOM 778 O O . ILE A 1 102 ? -4.305 10.094 11.648 1 98.25 102 ILE A O 1
ATOM 782 N N . PHE A 1 103 ? -3.5 12.172 11.234 1 98.56 103 PHE A N 1
ATOM 783 C CA . PHE A 1 103 ? -3.381 11.984 9.789 1 98.56 103 PHE A CA 1
ATOM 784 C C . PHE A 1 103 ? -1.933 12.141 9.344 1 98.56 103 PHE A C 1
ATOM 786 O O . PHE A 1 103 ? -1.237 13.062 9.766 1 98.56 103 PHE A O 1
ATOM 793 N N . ILE A 1 104 ? -1.483 11.273 8.539 1 97.94 104 ILE A N 1
ATOM 794 C CA . ILE A 1 104 ? -0.241 11.422 7.789 1 97.94 104 ILE A CA 1
ATOM 795 C C . ILE A 1 104 ? -0.511 11.242 6.297 1 97.94 104 ILE A C 1
ATOM 797 O O . ILE A 1 104 ? -0.775 10.125 5.84 1 97.94 104 ILE A O 1
ATOM 801 N N . MET A 1 105 ? -0.477 12.328 5.598 1 98.38 105 MET A N 1
ATOM 802 C CA . MET A 1 105 ? -0.702 12.289 4.156 1 98.38 105 MET A CA 1
ATOM 803 C C . MET A 1 105 ? 0.62 12.188 3.4 1 98.38 105 MET A C 1
ATOM 805 O O . MET A 1 105 ? 1.562 12.93 3.691 1 98.38 105 MET A O 1
ATOM 809 N N . LEU A 1 106 ? 0.662 11.273 2.467 1 96.88 106 LEU A N 1
ATOM 810 C CA . LEU A 1 106 ? 1.87 11.062 1.677 1 96.88 106 LEU A CA 1
ATOM 811 C C . LEU A 1 106 ? 1.576 11.195 0.187 1 96.88 106 LEU A C 1
ATOM 813 O O . LEU A 1 106 ? 0.661 10.555 -0.331 1 96.88 106 LEU A O 1
ATOM 817 N N . ILE A 1 107 ? 2.268 12.086 -0.455 1 96.69 107 ILE A N 1
ATOM 818 C CA . ILE A 1 107 ? 2.299 12.172 -1.911 1 96.69 107 ILE A CA 1
ATOM 819 C C . ILE A 1 107 ? 3.619 11.617 -2.436 1 96.69 107 ILE A C 1
ATOM 821 O O . ILE A 1 107 ? 4.676 12.227 -2.246 1 96.69 107 ILE A O 1
ATOM 825 N N . VAL A 1 108 ? 3.518 10.445 -3.059 1 93.5 108 VAL A N 1
ATOM 826 C CA . VAL A 1 108 ? 4.707 9.672 -3.406 1 93.5 108 VAL A CA 1
ATOM 827 C C . VAL A 1 108 ? 4.941 9.742 -4.914 1 93.5 108 VAL A C 1
ATOM 829 O O . VAL A 1 108 ? 3.998 9.641 -5.699 1 93.5 108 VAL A O 1
ATOM 832 N N . PRO A 1 109 ? 6.18 9.914 -5.258 1 92.38 109 PRO A N 1
ATOM 833 C CA . PRO A 1 109 ? 6.469 9.836 -6.691 1 92.38 109 PRO A CA 1
ATOM 834 C C . PRO A 1 109 ? 6.215 8.438 -7.266 1 92.38 109 PRO A C 1
ATOM 836 O O . PRO A 1 109 ? 6.438 7.438 -6.586 1 92.38 109 PRO A O 1
ATOM 839 N N . LYS A 1 110 ? 5.688 8.18 -8.516 1 83.56 110 LYS A N 1
ATOM 840 C CA . LYS A 1 110 ? 5.289 6.93 -9.164 1 83.56 110 LYS A CA 1
ATOM 841 C C . LYS A 1 110 ? 6.461 5.957 -9.25 1 83.56 110 LYS A C 1
ATOM 843 O O . LYS A 1 110 ? 6.27 4.742 -9.203 1 83.56 110 LYS A O 1
ATOM 848 N N . ASN A 1 111 ? 7.711 6.25 -9.148 1 78.5 111 ASN A N 1
ATOM 849 C CA . ASN A 1 111 ? 8.836 5.375 -9.461 1 78.5 111 ASN A CA 1
ATOM 850 C C . ASN A 1 111 ? 9.594 4.965 -8.203 1 78.5 111 ASN A C 1
ATOM 852 O O . ASN A 1 111 ? 10.719 4.461 -8.289 1 78.5 111 ASN A O 1
ATOM 856 N N . LYS A 1 112 ? 8.883 5.031 -7.121 1 80.88 112 LYS A N 1
ATOM 857 C CA . LYS A 1 112 ? 9.578 4.688 -5.883 1 80.88 112 LYS A CA 1
ATOM 858 C C . LYS A 1 112 ? 8.719 3.787 -5 1 80.88 112 LYS A C 1
ATOM 860 O O . LYS A 1 112 ? 8.531 4.066 -3.812 1 80.88 112 LYS A O 1
ATOM 865 N N . PHE A 1 113 ? 8.398 2.654 -5.566 1 81.56 113 PHE A N 1
ATOM 866 C CA . PHE A 1 113 ? 7.465 1.769 -4.887 1 81.56 113 PHE A CA 1
ATOM 867 C C . PHE A 1 113 ? 8.062 1.245 -3.584 1 81.56 113 PHE A C 1
ATOM 869 O O . PHE A 1 113 ? 7.418 1.297 -2.535 1 81.56 113 PHE A O 1
ATOM 876 N N . GLN A 1 114 ? 9.289 0.821 -3.656 1 82.69 114 GLN A N 1
ATOM 877 C CA . GLN A 1 114 ? 9.93 0.238 -2.48 1 82.69 114 GLN A CA 1
ATOM 878 C C . GLN A 1 114 ? 10.023 1.252 -1.345 1 82.69 114 GLN A C 1
ATOM 880 O O . GLN A 1 114 ? 9.734 0.925 -0.19 1 82.69 114 GLN A O 1
ATOM 885 N N . ASP A 1 115 ? 10.398 2.41 -1.694 1 83.31 115 ASP A N 1
ATOM 886 C CA . ASP A 1 115 ? 10.508 3.461 -0.687 1 83.31 115 ASP A CA 1
ATOM 887 C C . ASP A 1 115 ? 9.133 3.807 -0.109 1 83.31 115 ASP A C 1
ATOM 889 O O . ASP A 1 115 ? 9.008 4.047 1.094 1 83.31 115 ASP A O 1
ATOM 893 N N . HIS A 1 116 ? 8.203 3.77 -0.942 1 84.75 116 HIS A N 1
ATOM 894 C CA . HIS A 1 116 ? 6.832 4.09 -0.552 1 84.75 116 HIS A CA 1
ATOM 895 C C . HIS A 1 116 ? 6.312 3.105 0.49 1 84.75 116 HIS A C 1
ATOM 897 O O . HIS A 1 116 ? 5.938 3.506 1.594 1 84.75 116 HIS A O 1
ATOM 903 N N . ILE A 1 117 ? 6.383 1.865 0.16 1 87.81 117 ILE A N 1
ATOM 904 C CA . ILE A 1 117 ? 5.781 0.851 1.018 1 87.81 117 ILE A CA 1
ATOM 905 C C . ILE A 1 117 ? 6.559 0.753 2.328 1 87.81 117 ILE A C 1
ATOM 907 O O . ILE A 1 117 ? 5.977 0.515 3.389 1 87.81 117 ILE A O 1
ATOM 911 N N . LYS A 1 118 ? 7.836 0.959 2.264 1 88.31 118 LYS A N 1
ATOM 912 C CA . LYS A 1 118 ? 8.648 0.963 3.475 1 88.31 118 LYS A CA 1
ATOM 913 C C . LYS A 1 118 ? 8.242 2.102 4.406 1 88.31 118 LYS A C 1
ATOM 915 O O . LYS A 1 118 ? 8.125 1.905 5.617 1 88.31 118 LYS A O 1
ATOM 920 N N . THR A 1 119 ? 8.094 3.195 3.812 1 89.75 119 THR A N 1
ATOM 921 C CA . THR A 1 119 ? 7.684 4.363 4.586 1 89.75 119 THR A CA 1
ATOM 922 C C . THR A 1 119 ? 6.309 4.141 5.211 1 89.75 119 THR A C 1
ATOM 924 O O . THR A 1 119 ? 6.105 4.43 6.395 1 89.75 119 THR A O 1
ATOM 927 N N . LEU A 1 120 ? 5.414 3.621 4.395 1 91.88 120 LEU A N 1
ATOM 928 C CA . LEU A 1 120 ? 4.07 3.336 4.887 1 91.88 120 LEU A CA 1
ATOM 929 C C . LEU A 1 120 ? 4.113 2.352 6.051 1 91.88 120 LEU A C 1
ATOM 931 O O . LEU A 1 120 ? 3.459 2.566 7.074 1 91.88 120 LEU A O 1
ATOM 935 N N . ALA A 1 121 ? 4.891 1.363 5.887 1 89.38 121 ALA A N 1
ATOM 936 C CA . ALA A 1 121 ? 5.008 0.34 6.922 1 89.38 121 ALA A CA 1
ATOM 937 C C . ALA A 1 121 ? 5.586 0.925 8.211 1 89.38 121 ALA A C 1
ATOM 939 O O . ALA A 1 121 ? 5.121 0.604 9.305 1 89.38 121 ALA A O 1
ATOM 940 N N . LEU A 1 122 ? 6.508 1.755 8.031 1 88.56 122 LEU A N 1
ATOM 941 C CA . LEU A 1 122 ? 7.148 2.389 9.18 1 88.56 122 LEU A CA 1
ATOM 942 C C . LEU A 1 122 ? 6.16 3.277 9.93 1 88.56 122 LEU A C 1
ATOM 944 O O . LEU A 1 122 ? 6.094 3.238 11.164 1 88.56 122 LEU A O 1
ATOM 948 N N . ILE A 1 123 ? 5.441 4.043 9.227 1 91.38 123 ILE A N 1
ATOM 949 C CA . ILE A 1 123 ? 4.465 4.945 9.82 1 91.38 123 ILE A CA 1
ATOM 950 C C . ILE A 1 123 ? 3.398 4.141 10.555 1 91.38 123 ILE A C 1
ATOM 952 O O . ILE A 1 123 ? 3.08 4.426 11.711 1 91.38 123 ILE A O 1
ATOM 956 N N . ALA A 1 124 ? 2.93 3.162 9.875 1 90.5 124 ALA A N 1
ATOM 957 C CA . ALA A 1 124 ? 1.885 2.32 10.453 1 90.5 124 ALA A CA 1
ATOM 958 C C . ALA A 1 124 ? 2.369 1.648 11.734 1 90.5 124 ALA A C 1
ATOM 960 O O . ALA A 1 124 ? 1.639 1.588 12.727 1 90.5 124 ALA A O 1
ATOM 961 N N . LYS A 1 125 ? 3.564 1.214 11.688 1 89.12 125 LYS A N 1
ATOM 962 C CA . LYS A 1 125 ? 4.156 0.563 12.859 1 89.12 125 LYS A CA 1
ATOM 963 C C . LYS A 1 125 ? 4.305 1.545 14.016 1 89.12 125 LYS A C 1
ATOM 965 O O . LYS A 1 125 ? 3.98 1.218 15.156 1 89.12 125 LYS A O 1
ATOM 970 N N . THR A 1 126 ? 4.797 2.686 13.727 1 88.88 126 THR A N 1
ATOM 971 C CA . THR A 1 126 ? 5.027 3.711 14.734 1 88.88 126 THR A CA 1
ATOM 972 C C . THR A 1 126 ? 3.711 4.137 15.383 1 88.88 126 THR A C 1
ATOM 974 O O . THR A 1 126 ? 3.629 4.266 16.609 1 88.88 126 THR A O 1
ATOM 977 N N . LEU A 1 127 ? 2.689 4.242 14.625 1 91.69 127 LEU A N 1
ATOM 978 C CA . LEU A 1 127 ? 1.423 4.781 15.109 1 91.69 127 LEU A CA 1
ATOM 979 C C . LEU A 1 127 ? 0.543 3.674 15.68 1 91.69 127 LEU A C 1
ATOM 981 O O . LEU A 1 127 ? -0.575 3.932 16.125 1 91.69 127 LEU A O 1
ATOM 985 N N . ASN A 1 128 ? 1.082 2.51 15.602 1 89.19 128 ASN A N 1
ATOM 986 C CA . ASN A 1 128 ? 0.376 1.397 16.234 1 89.19 128 ASN A CA 1
ATOM 987 C C . ASN A 1 128 ? 0.593 1.376 17.734 1 89.19 128 ASN A C 1
ATOM 989 O O . ASN A 1 128 ? -0.071 0.624 18.453 1 89.19 128 ASN A O 1
ATOM 993 N N . ILE A 1 129 ? 1.446 2.176 18.266 1 90.06 129 ILE A N 1
ATOM 994 C CA . ILE A 1 129 ? 1.773 2.24 19.688 1 90.06 129 ILE A CA 1
ATOM 995 C C . ILE A 1 129 ? 0.862 3.248 20.375 1 90.06 129 ILE A C 1
ATOM 997 O O . ILE A 1 129 ? 0.953 4.453 20.125 1 90.06 129 ILE A O 1
ATOM 1001 N N . PRO A 1 130 ? 0.006 2.791 21.297 1 94.38 130 PRO A N 1
ATOM 1002 C CA . PRO A 1 130 ? -0.977 3.676 21.922 1 94.38 130 PRO A CA 1
ATOM 1003 C C . PRO A 1 130 ? -0.333 4.879 22.625 1 94.38 130 PRO A C 1
ATOM 1005 O O . PRO A 1 130 ? -0.836 6 22.516 1 94.38 130 PRO A O 1
ATOM 1008 N N . GLU A 1 131 ? 0.779 4.625 23.312 1 92.81 131 GLU A N 1
ATOM 1009 C CA . GLU A 1 131 ? 1.436 5.707 24.047 1 92.81 131 GLU A CA 1
ATOM 1010 C C . GLU A 1 131 ? 1.912 6.805 23.094 1 92.81 131 GLU A C 1
ATOM 1012 O O . GLU A 1 131 ? 1.824 7.988 23.422 1 92.81 131 GLU A O 1
ATOM 1017 N N . GLU A 1 132 ? 2.398 6.414 21.922 1 91.44 132 GLU A N 1
ATOM 1018 C CA . GLU A 1 132 ? 2.857 7.387 20.922 1 91.44 132 GLU A CA 1
ATOM 1019 C C . GLU A 1 132 ? 1.689 8.188 20.359 1 91.44 132 GLU A C 1
ATOM 1021 O O . GLU A 1 132 ? 1.793 9.398 20.156 1 91.44 132 GLU A O 1
ATOM 1026 N N . ARG A 1 133 ? 0.602 7.57 20.125 1 95.38 133 ARG A N 1
ATOM 1027 C CA . ARG A 1 133 ? -0.585 8.242 19.609 1 95.38 133 ARG A CA 1
ATOM 1028 C C . ARG A 1 133 ? -1.106 9.281 20.594 1 95.38 133 ARG A C 1
ATOM 1030 O O . ARG A 1 133 ? -1.452 10.398 20.203 1 95.38 133 ARG A O 1
ATOM 1037 N N . GLU A 1 134 ? -1.129 8.891 21.828 1 95.44 134 GLU A N 1
ATOM 1038 C CA . GLU A 1 134 ? -1.617 9.805 22.859 1 95.44 134 GLU A CA 1
ATOM 1039 C C . GLU A 1 134 ? -0.747 11.055 22.938 1 95.44 134 GLU A C 1
ATOM 1041 O O . GLU A 1 134 ? -1.262 12.164 23.062 1 95.44 134 GLU A O 1
ATOM 1046 N N . 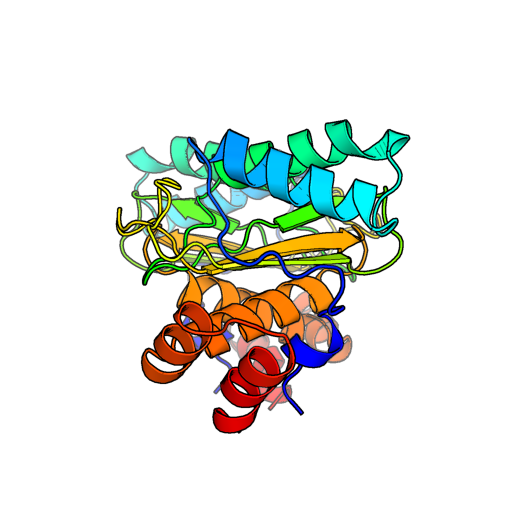LYS A 1 135 ? 0.545 10.805 22.891 1 94.69 135 LYS A N 1
ATOM 1047 C CA . LYS A 1 135 ? 1.469 11.938 22.922 1 94.69 135 LYS A CA 1
ATOM 1048 C C . LYS A 1 135 ? 1.255 12.852 21.719 1 94.69 135 LYS A C 1
ATOM 1050 O O . LYS A 1 135 ? 1.272 14.078 21.859 1 94.69 135 LYS A O 1
ATOM 1055 N N . LEU A 1 136 ? 1.033 12.312 20.594 1 95.38 136 LEU A N 1
ATOM 1056 C CA . LEU A 1 136 ? 0.853 13.078 19.375 1 95.38 136 LEU A CA 1
ATOM 1057 C C . LEU A 1 136 ? -0.435 13.891 19.422 1 95.38 136 LEU A C 1
ATOM 1059 O O . LEU A 1 136 ? -0.44 15.07 19.078 1 95.38 136 LEU A O 1
ATOM 1063 N N . ILE A 1 137 ? -1.46 13.281 19.875 1 96.5 137 ILE A N 1
ATOM 1064 C CA . ILE A 1 137 ? -2.77 13.922 19.922 1 96.5 137 ILE A CA 1
ATOM 1065 C C . ILE A 1 137 ? -2.709 15.148 20.828 1 96.5 137 ILE A C 1
ATOM 1067 O O . ILE A 1 137 ? -3.359 16.156 20.562 1 96.5 137 ILE A O 1
ATOM 1071 N N . LYS A 1 138 ? -1.853 15.109 21.781 1 95.44 138 LYS A N 1
ATOM 1072 C CA . LYS A 1 138 ? -1.754 16.188 22.766 1 95.44 138 LYS A CA 1
ATOM 1073 C C . LYS A 1 138 ? -0.721 17.219 22.344 1 95.44 138 LYS A C 1
ATOM 1075 O O . LYS A 1 138 ? -0.605 18.281 22.953 1 95.44 138 LYS A O 1
ATOM 1080 N N . SER A 1 139 ? -0.014 16.875 21.359 1 95.31 139 SER A N 1
ATOM 1081 C CA . SER A 1 139 ? 1.062 17.766 20.922 1 95.31 139 SER A CA 1
ATOM 1082 C C . SER A 1 139 ? 0.51 19.078 20.391 1 95.31 139 SER A C 1
ATOM 1084 O O . SER A 1 139 ? -0.516 19.094 19.703 1 95.31 139 SER A O 1
ATOM 1086 N N . LYS A 1 140 ? 1.276 20.172 20.688 1 94.06 140 LYS A N 1
ATOM 1087 C CA . LYS A 1 140 ? 0.825 21.484 20.266 1 94.06 140 LYS A CA 1
ATOM 1088 C C . LYS A 1 140 ? 1.883 22.188 19.422 1 94.06 140 LYS A C 1
ATOM 1090 O O . LYS A 1 140 ? 1.659 23.297 18.922 1 94.06 140 LYS A O 1
ATOM 1095 N N . ASN A 1 141 ? 3.051 21.547 19.328 1 93.94 141 ASN A N 1
ATOM 1096 C CA . ASN A 1 141 ? 4.133 22.094 18.516 1 93.94 141 ASN A CA 1
ATOM 1097 C C . ASN A 1 141 ? 5.074 21 18.031 1 93.94 141 ASN A C 1
ATOM 1099 O O . ASN A 1 141 ? 4.918 19.828 18.406 1 93.94 141 ASN A O 1
ATOM 1103 N N . PHE A 1 142 ? 5.938 21.375 17.109 1 92.62 142 PHE A N 1
ATOM 1104 C CA . PHE A 1 142 ? 6.812 20.406 16.453 1 92.62 142 PHE A CA 1
ATOM 1105 C C . PHE A 1 142 ? 7.727 19.734 17.469 1 92.62 142 PHE A C 1
ATOM 1107 O O . PHE A 1 142 ? 8.047 18.547 17.344 1 92.62 142 PHE A O 1
ATOM 1114 N N . ASP A 1 143 ? 8.203 20.484 18.422 1 92.75 143 ASP A N 1
ATOM 1115 C CA . ASP A 1 143 ? 9.055 19.906 19.453 1 92.75 143 ASP A CA 1
ATOM 1116 C C . ASP A 1 143 ? 8.367 18.734 20.156 1 92.75 143 ASP A C 1
ATOM 1118 O O . ASP A 1 143 ? 9 17.719 20.422 1 92.75 143 ASP A O 1
ATOM 1122 N N . GLU A 1 144 ? 7.125 18.906 20.469 1 92.81 144 GLU A N 1
ATOM 1123 C CA . GLU A 1 144 ? 6.355 17.859 21.125 1 92.81 144 GLU A CA 1
ATOM 1124 C C . GLU A 1 144 ? 6.152 16.656 20.203 1 92.81 144 GLU A C 1
ATOM 1126 O O . GLU A 1 144 ? 6.16 15.516 20.656 1 92.81 144 GLU A O 1
ATOM 1131 N N . ILE A 1 145 ? 5.941 16.922 18.922 1 92.56 145 ILE A N 1
ATOM 1132 C CA . ILE A 1 145 ? 5.824 15.852 17.938 1 92.56 145 ILE A CA 1
ATOM 1133 C C . ILE A 1 145 ? 7.117 15.047 17.891 1 92.56 145 ILE A C 1
ATOM 1135 O O . ILE A 1 145 ? 7.082 13.812 17.891 1 92.56 145 ILE A O 1
ATOM 1139 N N . GLN A 1 146 ? 8.227 15.727 17.844 1 90.5 146 GLN A N 1
ATOM 1140 C CA . GLN A 1 146 ? 9.531 15.078 17.812 1 90.5 146 GLN A CA 1
ATOM 1141 C C . GLN A 1 146 ? 9.719 14.172 19.031 1 90.5 146 GLN A C 1
ATOM 1143 O O . GLN A 1 146 ? 10.203 13.047 18.906 1 90.5 146 GLN A O 1
ATOM 1148 N N . LYS A 1 147 ? 9.336 14.656 20.172 1 88.19 147 LYS A N 1
ATOM 1149 C CA . LYS A 1 147 ? 9.477 13.906 21.422 1 88.19 147 LYS A CA 1
ATOM 1150 C C . LYS A 1 147 ? 8.617 12.641 21.391 1 88.19 147 LYS A C 1
ATOM 1152 O O . LYS A 1 147 ? 9.023 11.602 21.922 1 88.19 147 LYS A O 1
ATOM 1157 N N . ALA A 1 148 ? 7.453 12.805 20.812 1 87.69 148 ALA A N 1
ATOM 1158 C CA . ALA A 1 148 ? 6.551 11.656 20.734 1 87.69 148 ALA A CA 1
ATOM 1159 C C . ALA A 1 148 ? 7.164 10.539 19.891 1 87.69 148 ALA A C 1
ATOM 1161 O O . ALA A 1 148 ? 6.988 9.359 20.203 1 87.69 148 ALA A O 1
ATOM 1162 N N . PHE A 1 149 ? 7.895 10.867 18.828 1 85.38 149 PHE A N 1
ATOM 1163 C CA . PHE A 1 149 ? 8.477 9.875 17.938 1 85.38 149 PHE A CA 1
ATOM 1164 C C . PHE A 1 149 ? 9.805 9.359 18.484 1 85.38 149 PHE A C 1
ATOM 1166 O O . PHE A 1 149 ? 10.227 8.25 18.156 1 85.38 149 PHE A O 1
ATOM 1173 N N . LEU A 1 150 ? 10.555 10.188 19.125 1 75.88 150 LEU A N 1
ATOM 1174 C CA . LEU A 1 150 ? 11.859 9.805 19.656 1 75.88 150 LEU A CA 1
ATOM 1175 C C . LEU A 1 150 ? 11.695 8.859 20.844 1 75.88 150 LEU A C 1
ATOM 1177 O O . LEU A 1 150 ? 12.562 8.016 21.094 1 75.88 150 LEU A O 1
ATOM 1181 N N . SER A 1 151 ? 10.68 9 21.516 1 60.62 151 SER A N 1
ATOM 1182 C CA . SER A 1 151 ? 10.5 8.109 22.656 1 60.62 151 SER A CA 1
ATOM 1183 C C . SER A 1 151 ? 10.234 6.676 22.203 1 60.62 151 SER A C 1
ATOM 1185 O O . SER A 1 151 ? 10.305 5.742 23.016 1 60.62 151 SER A O 1
ATOM 1187 N N . ALA A 1 152 ? 9.812 6.523 21.031 1 55.25 152 ALA A N 1
ATOM 1188 C CA . ALA A 1 152 ? 9.57 5.168 20.547 1 55.25 152 ALA A CA 1
ATOM 1189 C C . ALA A 1 152 ? 10.883 4.434 20.297 1 55.25 152 ALA A C 1
ATOM 1191 O O . ALA A 1 152 ? 10.906 3.203 20.203 1 55.25 152 ALA A O 1
ATOM 1192 N N . ASN A 1 153 ? 12.086 4.953 19.969 1 48.34 153 ASN A N 1
ATOM 1193 C CA . ASN A 1 153 ? 13.375 4.266 19.891 1 48.34 153 ASN A CA 1
ATOM 1194 C C . ASN A 1 153 ? 13.883 3.859 21.266 1 48.34 153 ASN A C 1
ATOM 1196 O O . ASN A 1 153 ? 13.789 4.633 22.219 1 48.34 153 ASN A O 1
ATOM 1200 N N . MET B 1 1 ? 13.344 -17.828 8.859 1 45.59 1 MET B N 1
ATOM 1201 C CA . MET B 1 1 ? 12.422 -18.344 7.852 1 45.59 1 MET B CA 1
ATOM 1202 C C . MET B 1 1 ? 11.766 -17.219 7.074 1 45.59 1 MET B C 1
ATOM 1204 O O . MET B 1 1 ? 11.398 -16.188 7.656 1 45.59 1 MET B O 1
ATOM 1208 N N . ASN B 1 2 ? 11.789 -17.234 5.676 1 64.88 2 ASN B N 1
ATOM 1209 C CA . ASN B 1 2 ? 11.25 -16.203 4.801 1 64.88 2 ASN B CA 1
ATOM 1210 C C . ASN B 1 2 ? 9.727 -16.109 4.906 1 64.88 2 ASN B C 1
ATOM 1212 O O . ASN B 1 2 ? 9.031 -17.109 4.734 1 64.88 2 ASN B O 1
ATOM 1216 N N . GLN B 1 3 ? 9.289 -15.07 5.504 1 73.69 3 GLN B N 1
ATOM 1217 C CA . GLN B 1 3 ? 7.879 -14.82 5.77 1 73.69 3 GLN B CA 1
ATOM 1218 C C . GLN B 1 3 ? 7.031 -15.078 4.527 1 73.69 3 GLN B C 1
ATOM 1220 O O . GLN B 1 3 ? 5.867 -15.469 4.633 1 73.69 3 GLN B O 1
ATOM 1225 N N . LEU B 1 4 ? 7.703 -14.984 3.426 1 80.44 4 LEU B N 1
ATOM 1226 C CA . LEU B 1 4 ? 6.977 -15.234 2.184 1 80.44 4 LEU B CA 1
ATOM 1227 C C . LEU B 1 4 ? 6.637 -16.719 2.045 1 80.44 4 LEU B C 1
ATOM 1229 O O . LEU B 1 4 ? 5.543 -17.062 1.589 1 80.44 4 LEU B O 1
ATOM 1233 N N . LEU B 1 5 ? 7.543 -17.5 2.48 1 82.25 5 LEU B N 1
ATOM 1234 C CA . LEU B 1 5 ? 7.324 -18.938 2.387 1 82.25 5 LEU B CA 1
ATOM 1235 C C . LEU B 1 5 ? 6.195 -19.375 3.312 1 82.25 5 LEU B C 1
ATOM 1237 O O . LEU B 1 5 ? 5.551 -20.406 3.068 1 82.25 5 LEU B O 1
ATOM 1241 N N . GLU B 1 6 ? 5.949 -18.609 4.355 1 85.19 6 GLU B N 1
ATOM 1242 C CA . GLU B 1 6 ? 4.895 -18.922 5.312 1 85.19 6 GLU B CA 1
ATOM 1243 C C . GLU B 1 6 ? 3.514 -18.656 4.727 1 85.19 6 GLU B C 1
ATOM 1245 O O . GLU B 1 6 ? 2.533 -19.297 5.102 1 85.19 6 GLU B O 1
ATOM 1250 N N . ILE B 1 7 ? 3.477 -17.859 3.781 1 87.31 7 ILE B N 1
ATOM 1251 C CA . ILE B 1 7 ? 2.16 -17.484 3.277 1 87.31 7 ILE B CA 1
ATOM 1252 C C . ILE B 1 7 ? 1.911 -18.156 1.932 1 87.31 7 ILE B C 1
ATOM 1254 O O . ILE B 1 7 ? 0.78 -18.188 1.439 1 87.31 7 ILE B O 1
ATOM 1258 N N . LEU B 1 8 ? 2.975 -18.734 1.418 1 91.44 8 LEU B N 1
ATOM 1259 C CA . LEU B 1 8 ? 2.854 -19.344 0.102 1 91.44 8 LEU B CA 1
ATOM 1260 C C . LEU B 1 8 ? 2.453 -20.812 0.223 1 91.44 8 LEU B C 1
ATOM 1262 O O . LEU B 1 8 ? 3.197 -21.625 0.79 1 91.44 8 LEU B O 1
ATOM 1266 N N . ASP B 1 9 ? 1.286 -21.172 -0.207 1 94 9 ASP B N 1
ATOM 1267 C CA . ASP B 1 9 ? 0.865 -22.562 -0.382 1 94 9 ASP B CA 1
ATOM 1268 C C . ASP B 1 9 ? 1.346 -23.125 -1.721 1 94 9 ASP B C 1
ATOM 1270 O O . ASP B 1 9 ? 1.046 -22.562 -2.775 1 94 9 ASP B O 1
ATOM 1274 N N . PRO B 1 10 ? 2.053 -24.25 -1.7 1 95.81 10 PRO B N 1
ATOM 1275 C CA . PRO B 1 10 ? 2.588 -24.797 -2.949 1 95.81 10 PRO B CA 1
ATOM 1276 C C . PRO B 1 10 ? 1.52 -24.953 -4.027 1 95.81 10 PRO B C 1
ATOM 1278 O O . PRO B 1 10 ? 1.812 -24.828 -5.219 1 95.81 10 PRO B O 1
ATOM 1281 N N . LYS B 1 11 ? 0.297 -25.25 -3.65 1 97.25 11 LYS B N 1
ATOM 1282 C CA . LYS B 1 11 ? -0.764 -25.469 -4.629 1 97.25 11 LYS B CA 1
ATOM 1283 C C . LYS B 1 11 ? -1.139 -24.172 -5.34 1 97.25 11 LYS B C 1
ATOM 1285 O O . LYS B 1 11 ? -1.838 -24.203 -6.352 1 97.25 11 LYS B O 1
ATOM 1290 N N . ASN B 1 12 ? -0.68 -23.047 -4.781 1 97.81 12 ASN B N 1
ATOM 1291 C CA . ASN B 1 12 ? -1.029 -21.75 -5.348 1 97.81 12 ASN B CA 1
ATOM 1292 C C . ASN B 1 12 ? 0.135 -21.156 -6.129 1 97.81 12 ASN B C 1
ATOM 1294 O O . ASN B 1 12 ? 0.167 -19.938 -6.371 1 97.81 12 ASN B O 1
ATOM 1298 N N . ILE B 1 13 ? 1.052 -22 -6.543 1 97.88 13 ILE B N 1
ATOM 1299 C CA . ILE B 1 13 ? 2.158 -21.562 -7.383 1 97.88 13 ILE B CA 1
ATOM 1300 C C . ILE B 1 13 ? 1.913 -21.984 -8.828 1 97.88 13 ILE B C 1
ATOM 1302 O O . ILE B 1 13 ? 1.647 -23.172 -9.094 1 97.88 13 ILE B O 1
ATOM 1306 N N . ILE B 1 14 ? 1.989 -21.047 -9.727 1 98.38 14 ILE B N 1
ATOM 1307 C CA . ILE B 1 14 ? 1.775 -21.297 -11.141 1 98.38 14 ILE B CA 1
ATOM 1308 C C . ILE B 1 14 ? 3.096 -21.156 -11.898 1 98.38 14 ILE B C 1
ATOM 1310 O O . ILE B 1 14 ? 3.66 -20.062 -11.984 1 98.38 14 ILE B O 1
ATOM 1314 N N . PHE B 1 15 ? 3.533 -22.234 -12.406 1 97.94 15 PHE B N 1
ATOM 1315 C CA . PHE B 1 15 ? 4.742 -22.219 -13.219 1 97.94 15 PHE B CA 1
ATOM 1316 C C . PHE B 1 15 ? 4.398 -22.047 -14.695 1 97.94 15 PHE B C 1
ATOM 1318 O O . PHE B 1 15 ? 3.268 -22.312 -15.109 1 97.94 15 PHE B O 1
ATOM 1325 N N . ASN B 1 16 ? 5.32 -21.547 -15.492 1 97.38 16 ASN B N 1
ATOM 1326 C CA . ASN B 1 16 ? 5.145 -21.312 -16.922 1 97.38 16 ASN B CA 1
ATOM 1327 C C . ASN B 1 16 ? 3.883 -20.516 -17.203 1 97.38 16 ASN B C 1
ATOM 1329 O O . ASN B 1 16 ? 3.078 -20.891 -18.062 1 97.38 16 ASN B O 1
ATOM 1333 N N . PHE B 1 17 ? 3.697 -19.562 -16.375 1 98.44 17 PHE B N 1
ATOM 1334 C CA . PHE B 1 17 ? 2.533 -18.688 -16.438 1 98.44 17 PHE B CA 1
ATOM 1335 C C . PHE B 1 17 ? 2.588 -17.797 -17.688 1 98.44 17 PHE B C 1
ATOM 1337 O O . PHE B 1 17 ? 3.658 -17.328 -18.062 1 98.44 17 PHE B O 1
ATOM 1344 N N . SER B 1 18 ? 1.507 -17.672 -18.359 1 98.38 18 SER B N 1
ATOM 1345 C CA . SER B 1 18 ? 1.382 -16.781 -19.516 1 98.38 18 SER B CA 1
ATOM 1346 C C . SER B 1 18 ? 0.04 -16.062 -19.516 1 98.38 18 SER B C 1
ATOM 1348 O O . SER B 1 18 ? -0.966 -16.609 -19.047 1 98.38 18 SER B O 1
ATOM 1350 N N . ALA B 1 19 ? 0.052 -14.867 -20 1 98.62 19 ALA B N 1
ATOM 1351 C CA . ALA B 1 19 ? -1.141 -14.039 -20.141 1 98.62 19 ALA B CA 1
ATOM 1352 C C . ALA B 1 19 ? -0.961 -13 -21.25 1 98.62 19 ALA B C 1
ATOM 1354 O O . ALA B 1 19 ? 0.167 -12.664 -21.609 1 98.62 19 ALA B O 1
ATOM 1355 N N . THR B 1 20 ? -2.021 -12.5 -21.719 1 97.94 20 THR B N 1
ATOM 1356 C CA . THR B 1 20 ? -1.969 -11.641 -22.891 1 97.94 20 THR B CA 1
ATOM 1357 C C . THR B 1 20 ? -2.084 -10.172 -22.5 1 97.94 20 THR B C 1
ATOM 1359 O O . THR B 1 20 ? -1.938 -9.281 -23.328 1 97.94 20 THR B O 1
ATOM 1362 N N . SER B 1 21 ? -2.486 -9.938 -21.312 1 97.75 21 SER B N 1
ATOM 1363 C CA . SER B 1 21 ? -2.631 -8.578 -20.797 1 97.75 21 SER B CA 1
ATOM 1364 C C . SER B 1 21 ? -2.613 -8.578 -19.266 1 97.75 21 SER B C 1
ATOM 1366 O O . SER B 1 21 ? -2.666 -9.633 -18.641 1 97.75 21 SER B O 1
ATOM 1368 N N . LYS B 1 22 ? -2.465 -7.449 -18.688 1 98.06 22 LYS B N 1
ATOM 1369 C CA . LYS B 1 22 ? -2.541 -7.254 -17.25 1 98.06 22 LYS B CA 1
ATOM 1370 C C . LYS B 1 22 ? -3.822 -7.859 -16.672 1 98.06 22 LYS B C 1
ATOM 1372 O O . LYS B 1 22 ? -3.781 -8.609 -15.695 1 98.06 22 LYS B O 1
ATOM 1377 N N . GLU B 1 23 ? -4.988 -7.492 -17.25 1 98.5 23 GLU B N 1
ATOM 1378 C CA . GLU B 1 23 ? -6.266 -8.016 -16.781 1 98.5 23 GLU B CA 1
ATOM 1379 C C . GLU B 1 23 ? -6.328 -9.539 -16.922 1 98.5 23 GLU B C 1
ATOM 1381 O O . GLU B 1 23 ? -6.797 -10.234 -16.016 1 98.5 23 GLU B O 1
ATOM 1386 N N . ASP B 1 24 ? -5.852 -10 -18.062 1 98.81 24 ASP B N 1
ATOM 1387 C CA . ASP B 1 24 ? -5.809 -11.438 -18.281 1 98.81 24 ASP B CA 1
ATOM 1388 C C . ASP B 1 24 ? -4.969 -12.133 -17.219 1 98.81 24 ASP B C 1
ATOM 1390 O O . ASP B 1 24 ? -5.352 -13.188 -16.703 1 98.81 24 ASP B O 1
ATOM 1394 N N . ALA B 1 25 ? -3.803 -11.594 -16.875 1 98.81 25 ALA B N 1
ATOM 1395 C CA . ALA B 1 25 ? -2.941 -12.148 -15.836 1 98.81 25 ALA B CA 1
ATOM 1396 C C . ALA B 1 25 ? -3.668 -12.211 -14.492 1 98.81 25 ALA B C 1
ATOM 1398 O O . ALA B 1 25 ? -3.656 -13.25 -13.82 1 98.81 25 ALA B O 1
ATOM 1399 N N . ILE B 1 26 ? -4.367 -11.164 -14.117 1 98.88 26 ILE B N 1
ATOM 1400 C CA . ILE B 1 26 ? -5.094 -11.078 -12.852 1 98.88 26 ILE B CA 1
ATOM 1401 C C . ILE B 1 26 ? -6.215 -12.109 -12.828 1 98.88 26 ILE B C 1
ATOM 1403 O O . ILE B 1 26 ? -6.363 -12.852 -11.852 1 98.88 26 ILE B O 1
ATOM 1407 N N . ARG B 1 27 ? -6.945 -12.211 -13.93 1 98.88 27 ARG B N 1
ATOM 1408 C CA . ARG B 1 27 ? -8.062 -13.141 -14.008 1 98.88 27 ARG B CA 1
ATOM 1409 C C . ARG B 1 27 ? -7.586 -14.586 -13.922 1 98.88 27 ARG B C 1
ATOM 1411 O O . ARG B 1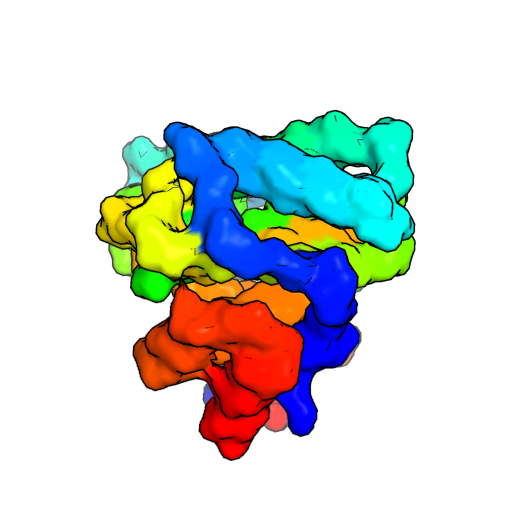 27 ? -8.195 -15.414 -13.242 1 98.88 27 ARG B O 1
ATOM 1418 N N . LYS B 1 28 ? -6.477 -14.867 -14.594 1 98.88 28 LYS B N 1
ATOM 1419 C CA . LYS B 1 28 ? -5.949 -16.234 -14.594 1 98.88 28 LYS B CA 1
ATOM 1420 C C . LYS B 1 28 ? -5.418 -16.609 -13.211 1 98.88 28 LYS B C 1
ATOM 1422 O O . LYS B 1 28 ? -5.602 -17.75 -12.766 1 98.88 28 LYS B O 1
ATOM 1427 N N . MET B 1 29 ? -4.75 -15.75 -12.555 1 98.88 29 MET B N 1
ATOM 1428 C CA . MET B 1 29 ? -4.27 -16.031 -11.211 1 98.88 29 MET B CA 1
ATOM 1429 C C . MET B 1 29 ? -5.438 -16.219 -10.242 1 98.88 29 MET B C 1
ATOM 1431 O O . MET B 1 29 ? -5.406 -17.125 -9.398 1 98.88 29 MET B O 1
ATOM 1435 N N . MET B 1 30 ? -6.488 -15.398 -10.367 1 98.81 30 MET B N 1
ATOM 1436 C CA . MET B 1 30 ? -7.688 -15.547 -9.539 1 98.81 30 MET B CA 1
ATOM 1437 C C . MET B 1 30 ? -8.375 -16.875 -9.812 1 98.81 30 MET B C 1
ATOM 1439 O O . MET B 1 30 ? -8.812 -17.562 -8.883 1 98.81 30 MET B O 1
ATOM 1443 N N . ALA B 1 31 ? -8.453 -17.219 -11.094 1 98.81 31 ALA B N 1
ATOM 1444 C CA . ALA B 1 31 ? -9.047 -18.516 -11.461 1 98.81 31 ALA B CA 1
ATOM 1445 C C . ALA B 1 31 ? -8.305 -19.672 -10.805 1 98.81 31 ALA B C 1
ATOM 1447 O O . ALA B 1 31 ? -8.914 -20.641 -10.375 1 98.81 31 ALA B O 1
ATOM 1448 N N . HIS B 1 32 ? -6.988 -19.547 -10.727 1 98.75 32 HIS B N 1
ATOM 1449 C CA . HIS B 1 32 ? -6.18 -20.562 -10.086 1 98.75 32 HIS B CA 1
ATOM 1450 C C . HIS B 1 32 ? -6.512 -20.688 -8.602 1 98.75 32 HIS B C 1
ATOM 1452 O O . HIS B 1 32 ? -6.648 -21.797 -8.078 1 98.75 32 HIS B O 1
ATOM 1458 N N . LEU B 1 33 ? -6.68 -19.578 -7.895 1 98.62 33 LEU B N 1
ATOM 1459 C CA . LEU B 1 33 ? -7.023 -19.578 -6.477 1 98.62 33 LEU B CA 1
ATOM 1460 C C . LEU B 1 33 ? -8.398 -20.219 -6.25 1 98.62 33 LEU B C 1
ATOM 1462 O O . LEU B 1 33 ? -8.617 -20.891 -5.238 1 98.62 33 LEU B O 1
ATOM 1466 N N . VAL B 1 34 ? -9.281 -19.969 -7.195 1 98.69 34 VAL B N 1
ATOM 1467 C CA . VAL B 1 34 ? -10.602 -20.578 -7.117 1 98.69 34 VAL B CA 1
ATOM 1468 C C . VAL B 1 34 ? -10.492 -22.078 -7.344 1 98.69 34 VAL B C 1
ATOM 1470 O O . VAL B 1 34 ? -11.062 -22.875 -6.594 1 98.69 34 VAL B O 1
ATOM 1473 N N . GLN B 1 35 ? -9.711 -22.469 -8.336 1 98.56 35 GLN B N 1
ATOM 1474 C CA . GLN B 1 35 ? -9.539 -23.875 -8.695 1 98.56 35 GLN B CA 1
ATOM 1475 C C . GLN B 1 35 ? -8.914 -24.656 -7.551 1 98.56 35 GLN B C 1
ATOM 1477 O O . GLN B 1 35 ? -9.273 -25.812 -7.316 1 98.56 35 GLN B O 1
ATOM 1482 N N . THR B 1 36 ? -7.98 -24.047 -6.809 1 98.12 36 THR B N 1
ATOM 1483 C CA . THR B 1 36 ? -7.277 -24.719 -5.723 1 98.12 36 THR B CA 1
ATOM 1484 C C . THR B 1 36 ? -8.102 -24.688 -4.441 1 98.12 36 THR B C 1
ATOM 1486 O O . THR B 1 36 ? -7.703 -25.266 -3.426 1 98.12 36 THR B O 1
ATOM 1489 N N . GLY B 1 37 ? -9.219 -23.953 -4.441 1 98 37 GLY B N 1
ATOM 1490 C CA . GLY B 1 37 ? -10.102 -23.891 -3.287 1 98 37 GLY B CA 1
ATOM 1491 C C . GLY B 1 37 ? -9.711 -22.812 -2.295 1 98 37 GLY B C 1
ATOM 1492 O O . GLY B 1 37 ? -10.273 -22.734 -1.198 1 98 37 GLY B O 1
ATOM 1493 N N . SER B 1 38 ? -8.812 -21.953 -2.68 1 97.69 38 SER B N 1
ATOM 1494 C CA . SER B 1 38 ? -8.344 -20.891 -1.787 1 97.69 38 SER B CA 1
ATOM 1495 C C . SER B 1 38 ? -9.336 -19.734 -1.734 1 97.69 38 SER B C 1
ATOM 1497 O O . SER B 1 38 ? -9.383 -19 -0.745 1 97.69 38 SER B O 1
ATOM 1499 N N . ILE B 1 39 ? -10.102 -19.578 -2.832 1 98.19 39 ILE B N 1
ATOM 1500 C CA . ILE B 1 39 ? -11.125 -18.547 -2.938 1 98.19 39 ILE B CA 1
ATOM 1501 C C . ILE B 1 39 ? -12.43 -19.156 -3.42 1 98.19 39 ILE B C 1
ATOM 1503 O O . ILE B 1 39 ? -12.43 -20.016 -4.316 1 98.19 39 ILE B O 1
ATOM 1507 N N . GLU B 1 40 ? -13.469 -18.797 -2.844 1 98.12 40 GLU B N 1
ATOM 1508 C CA . GLU B 1 40 ? -14.781 -19.266 -3.283 1 98.12 40 GLU B CA 1
ATOM 1509 C C . GLU B 1 40 ? -15.141 -18.703 -4.652 1 98.12 40 GLU B C 1
ATOM 1511 O O . GLU B 1 40 ? -14.992 -17.5 -4.887 1 98.12 40 GLU B O 1
ATOM 1516 N N . LYS B 1 41 ? -15.648 -19.562 -5.484 1 98.44 41 LYS B N 1
ATOM 1517 C CA . LYS B 1 41 ? -16.016 -19.156 -6.836 1 98.44 41 LYS B CA 1
ATOM 1518 C C . LYS B 1 41 ? -17.016 -17.984 -6.809 1 98.44 41 LYS B C 1
ATOM 1520 O O . LYS B 1 41 ? -16.953 -17.094 -7.66 1 98.44 41 LYS B O 1
ATOM 1525 N N . SER B 1 42 ? -17.828 -17.953 -5.859 1 98.25 42 SER B N 1
ATOM 1526 C CA . SER B 1 42 ? -18.875 -16.953 -5.758 1 98.25 42 SER B CA 1
ATOM 1527 C C . SER B 1 42 ? -18.281 -15.562 -5.535 1 98.25 42 SER B C 1
ATOM 1529 O O . SER B 1 42 ? -18.938 -14.547 -5.781 1 98.25 42 SER B O 1
ATOM 1531 N N . ASN B 1 43 ? -17.031 -15.531 -5.055 1 98.25 43 ASN B N 1
ATOM 1532 C CA . ASN B 1 43 ? -16.406 -14.258 -4.73 1 98.25 43 ASN B CA 1
ATOM 1533 C C . ASN B 1 43 ? -15.422 -13.828 -5.82 1 98.25 43 ASN B C 1
ATOM 1535 O O . ASN B 1 43 ? -14.844 -12.742 -5.742 1 98.25 43 ASN B O 1
ATOM 1539 N N . GLU B 1 44 ? -15.234 -14.57 -6.824 1 98.44 44 GLU B N 1
ATOM 1540 C CA . GLU B 1 44 ? -14.164 -14.398 -7.805 1 98.44 44 GLU B CA 1
ATOM 1541 C C . GLU B 1 44 ? -14.266 -13.047 -8.492 1 98.44 44 GLU B C 1
ATOM 1543 O O . GLU B 1 44 ? -13.305 -12.273 -8.492 1 98.44 44 GLU B O 1
ATOM 1548 N N . GLU B 1 45 ? -15.422 -12.703 -9.031 1 98.5 45 GLU B N 1
ATOM 1549 C CA . GLU B 1 45 ? -15.562 -11.5 -9.844 1 98.5 45 GLU B CA 1
ATOM 1550 C C . GLU B 1 45 ? -15.414 -10.242 -8.992 1 98.5 45 GLU B C 1
ATOM 1552 O O . GLU B 1 45 ? -14.812 -9.258 -9.43 1 98.5 45 GLU B O 1
ATOM 1557 N N . GLU B 1 46 ? -15.969 -10.25 -7.793 1 97.75 46 GLU B N 1
ATOM 1558 C CA . GLU B 1 46 ? -15.852 -9.094 -6.914 1 97.75 46 GLU B CA 1
ATOM 1559 C C . GLU B 1 46 ? -14.391 -8.828 -6.543 1 97.75 46 GLU B C 1
ATOM 1561 O O . GLU B 1 46 ? -13.969 -7.676 -6.453 1 97.75 46 GLU B O 1
ATOM 1566 N N . ILE B 1 47 ? -13.688 -9.875 -6.312 1 98.12 47 ILE B N 1
ATOM 1567 C CA . ILE B 1 47 ? -12.289 -9.734 -5.941 1 98.12 47 ILE B CA 1
ATOM 1568 C C . ILE B 1 47 ? -11.477 -9.242 -7.141 1 98.12 47 ILE B C 1
ATOM 1570 O O . ILE B 1 47 ? -10.609 -8.375 -7 1 98.12 47 ILE B O 1
ATOM 1574 N N . ILE B 1 48 ? -11.797 -9.727 -8.344 1 98.62 48 ILE B N 1
ATOM 1575 C CA . ILE B 1 48 ? -11.133 -9.273 -9.555 1 98.62 48 ILE B CA 1
ATOM 1576 C C . ILE B 1 48 ? -11.375 -7.781 -9.75 1 98.62 48 ILE B C 1
ATOM 1578 O O . ILE B 1 48 ? -10.438 -7.031 -10.047 1 98.62 48 ILE B O 1
ATOM 1582 N N . VAL B 1 49 ? -12.586 -7.344 -9.531 1 97.19 49 VAL B N 1
ATOM 1583 C CA . VAL B 1 49 ? -12.93 -5.934 -9.664 1 97.19 49 VAL B CA 1
ATOM 1584 C C . VAL B 1 49 ? -12.109 -5.098 -8.688 1 97.19 49 VAL B C 1
ATOM 1586 O O . VAL B 1 49 ? -11.594 -4.039 -9.047 1 97.19 49 VAL B O 1
ATOM 1589 N N . SER B 1 50 ? -11.969 -5.598 -7.5 1 95.62 50 SER B N 1
ATOM 1590 C CA . SER B 1 50 ? -11.188 -4.898 -6.488 1 95.62 50 SER B CA 1
ATOM 1591 C C . SER B 1 50 ? -9.719 -4.809 -6.891 1 95.62 50 SER B C 1
ATOM 1593 O O . SER B 1 50 ? -9.086 -3.758 -6.746 1 95.62 50 SER B O 1
ATOM 1595 N N . LEU B 1 51 ? -9.195 -5.91 -7.414 1 97.44 51 LEU B N 1
ATOM 1596 C CA . LEU B 1 51 ? -7.812 -5.938 -7.875 1 97.44 51 LEU B CA 1
ATOM 1597 C C . LEU B 1 51 ? -7.598 -4.938 -9.008 1 97.44 51 LEU B C 1
ATOM 1599 O O . LEU B 1 51 ? -6.617 -4.191 -9 1 97.44 51 LEU B O 1
ATOM 1603 N N . LEU B 1 52 ? -8.492 -4.922 -9.945 1 96.44 52 LEU B N 1
ATOM 1604 C CA . LEU B 1 52 ? -8.367 -4.047 -11.109 1 96.44 52 LEU B CA 1
ATOM 1605 C C . LEU B 1 52 ? -8.5 -2.582 -10.703 1 96.44 52 LEU B C 1
ATOM 1607 O O . LEU B 1 52 ? -7.805 -1.719 -11.242 1 96.44 52 LEU B O 1
ATOM 1611 N N . ASN B 1 53 ? -9.398 -2.316 -9.758 1 92.62 53 ASN B N 1
ATOM 1612 C CA . ASN B 1 53 ? -9.531 -0.958 -9.25 1 92.62 53 ASN B CA 1
ATOM 1613 C C . ASN B 1 53 ? -8.242 -0.488 -8.578 1 92.62 53 ASN B C 1
ATOM 1615 O O . ASN B 1 53 ? -7.816 0.649 -8.773 1 92.62 53 ASN B O 1
ATOM 1619 N N . ARG B 1 54 ? -7.625 -1.339 -7.758 1 91.81 54 ARG B N 1
ATOM 1620 C CA . ARG B 1 54 ? -6.348 -1.015 -7.133 1 91.81 54 ARG B CA 1
ATOM 1621 C C . ARG B 1 54 ? -5.273 -0.761 -8.18 1 91.81 54 ARG B C 1
ATOM 1623 O O . ARG B 1 54 ? -4.449 0.145 -8.031 1 91.81 54 ARG B O 1
ATOM 1630 N N . GLU B 1 55 ? -5.262 -1.496 -9.281 1 93.06 55 GLU B N 1
ATOM 1631 C CA . GLU B 1 55 ? -4.297 -1.363 -10.367 1 93.06 55 GLU B CA 1
ATOM 1632 C C . GLU B 1 55 ? -4.461 -0.031 -11.094 1 93.06 55 GLU B C 1
ATOM 1634 O O . GLU B 1 55 ? -3.488 0.534 -11.594 1 93.06 55 GLU B O 1
ATOM 1639 N N . LYS B 1 56 ? -5.648 0.467 -11.117 1 87.88 56 LYS B N 1
ATOM 1640 C CA . LYS B 1 56 ? -5.93 1.719 -11.812 1 87.88 56 LYS B CA 1
ATOM 1641 C C . LYS B 1 56 ? -5.348 2.91 -11.055 1 87.88 56 LYS B C 1
ATOM 1643 O O . LYS B 1 56 ? -4.961 3.91 -11.672 1 87.88 56 LYS B O 1
ATOM 1648 N N . SER B 1 57 ? -5.27 2.752 -9.766 1 85.25 57 SER B N 1
ATOM 1649 C CA . SER B 1 57 ? -4.734 3.838 -8.953 1 85.25 57 SER B CA 1
ATOM 1650 C C . SER B 1 57 ? -3.221 3.947 -9.102 1 85.25 57 SER B C 1
ATOM 1652 O O . SER B 1 57 ? -2.686 5.047 -9.25 1 85.25 57 SER B O 1
ATOM 1654 N N . MET B 1 58 ? -2.58 2.812 -9.078 1 85.25 58 MET B N 1
ATOM 1655 C CA . MET B 1 58 ? -1.14 2.697 -9.297 1 85.25 58 MET B CA 1
ATOM 1656 C C . MET B 1 58 ? -0.76 1.272 -9.688 1 85.25 58 MET B C 1
ATOM 1658 O O . MET B 1 58 ? -1.218 0.311 -9.07 1 85.25 58 MET B O 1
ATOM 1662 N N . SER B 1 59 ? -0.001 1.245 -10.719 1 91.19 59 SER B N 1
ATOM 1663 C CA . SER B 1 59 ? 0.44 -0.086 -11.117 1 91.19 59 SER B CA 1
ATOM 1664 C C . SER B 1 59 ? 1.127 -0.812 -9.969 1 91.19 59 SER B C 1
ATOM 1666 O O . SER B 1 59 ? 1.901 -0.21 -9.219 1 91.19 59 SER B O 1
ATOM 1668 N N . THR B 1 60 ? 0.865 -2.111 -9.883 1 94.25 60 THR B N 1
ATOM 1669 C CA . THR B 1 60 ? 1.544 -2.936 -8.891 1 94.25 60 THR B CA 1
ATOM 1670 C C . THR B 1 60 ? 2.707 -3.695 -9.523 1 94.25 60 THR B C 1
ATOM 1672 O O . THR B 1 60 ? 3.297 -4.574 -8.891 1 94.25 60 THR B O 1
ATOM 1675 N N . GLY B 1 61 ? 2.859 -3.473 -10.93 1 96.38 61 GLY B N 1
ATOM 1676 C CA . GLY B 1 61 ? 4.156 -3.797 -11.508 1 96.38 61 GLY B CA 1
ATOM 1677 C C . GLY B 1 61 ? 5.27 -2.893 -11.016 1 96.38 61 GLY B C 1
ATOM 1678 O O . GLY B 1 61 ? 5.516 -1.831 -11.594 1 96.38 61 GLY B O 1
ATOM 1679 N N . ILE B 1 62 ? 6.012 -3.266 -10.117 1 93.75 62 ILE B N 1
ATOM 1680 C CA . ILE B 1 62 ? 6.812 -2.369 -9.289 1 93.75 62 ILE B CA 1
ATOM 1681 C C . ILE B 1 62 ? 8.195 -2.188 -9.914 1 93.75 62 ILE B C 1
ATOM 1683 O O . ILE B 1 62 ? 9.008 -1.401 -9.414 1 93.75 62 ILE B O 1
ATOM 1687 N N . GLY B 1 63 ? 8.469 -2.967 -10.93 1 94.12 63 GLY B N 1
ATOM 1688 C CA . GLY B 1 63 ? 9.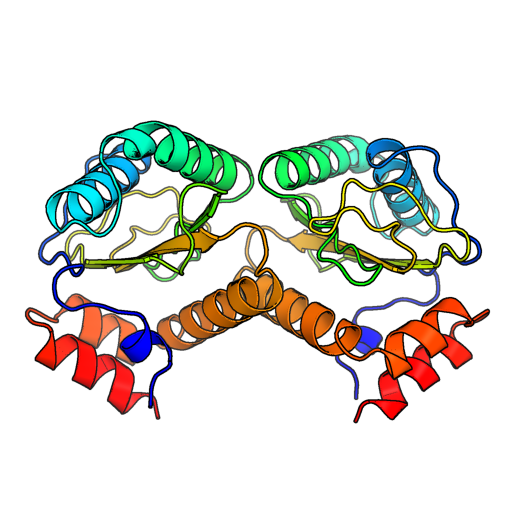766 -2.877 -11.586 1 94.12 63 GLY B CA 1
ATOM 1689 C C . GLY B 1 63 ? 10.609 -4.121 -11.406 1 94.12 63 GLY B C 1
ATOM 1690 O O . GLY B 1 63 ? 10.242 -5.027 -10.656 1 94.12 63 GLY B O 1
ATOM 1691 N N . SER B 1 64 ? 11.625 -4.219 -12.195 1 95.44 64 SER B N 1
ATOM 1692 C CA . SER B 1 64 ? 12.594 -5.309 -12.125 1 95.44 64 SER B CA 1
ATOM 1693 C C . SER B 1 64 ? 11.922 -6.66 -12.359 1 95.44 64 SER B C 1
ATOM 1695 O O . SER B 1 64 ? 12.305 -7.656 -11.742 1 95.44 64 SER B O 1
ATOM 1697 N N . GLY B 1 65 ? 10.844 -6.59 -13.109 1 97.12 65 GLY B N 1
ATOM 1698 C CA . GLY B 1 65 ? 10.211 -7.832 -13.508 1 97.12 65 GLY B CA 1
ATOM 1699 C C . GLY B 1 65 ? 9.258 -8.383 -12.461 1 97.12 65 GLY B C 1
ATOM 1700 O O . GLY B 1 65 ? 8.898 -9.555 -12.5 1 97.12 65 GLY B O 1
ATOM 1701 N N . VAL B 1 66 ? 8.805 -7.523 -11.547 1 97.44 66 VAL B N 1
ATOM 1702 C CA . VAL B 1 66 ? 8 -8.008 -10.43 1 97.44 66 VAL B CA 1
ATOM 1703 C C . VAL B 1 66 ? 6.676 -7.254 -10.375 1 97.44 66 VAL B C 1
ATOM 1705 O O . VAL B 1 66 ? 6.645 -6.031 -10.562 1 97.44 66 VAL B O 1
ATOM 1708 N N . ALA B 1 67 ? 5.582 -7.977 -10.164 1 98 67 ALA B N 1
ATOM 1709 C CA . ALA B 1 67 ? 4.277 -7.383 -9.867 1 98 67 ALA B CA 1
ATOM 1710 C C . ALA B 1 67 ? 3.662 -8.008 -8.617 1 98 67 ALA B C 1
ATOM 1712 O O . ALA B 1 67 ? 3.775 -9.219 -8.398 1 98 67 ALA B O 1
ATOM 1713 N N . ILE B 1 68 ? 2.998 -7.199 -7.82 1 96.94 68 ILE B N 1
ATOM 1714 C CA . ILE B 1 68 ? 2.35 -7.668 -6.602 1 96.94 68 ILE B CA 1
ATOM 1715 C C . ILE B 1 68 ? 0.887 -7.23 -6.594 1 96.94 68 ILE B C 1
ATOM 1717 O O . ILE B 1 68 ? 0.447 -6.527 -5.68 1 96.94 68 ILE B O 1
ATOM 1721 N N . PRO B 1 69 ? 0.104 -7.711 -7.523 1 97.88 69 PRO B N 1
ATOM 1722 C CA . PRO B 1 69 ? -1.312 -7.348 -7.453 1 97.88 69 PRO B CA 1
ATOM 1723 C C . PRO B 1 69 ? -1.943 -7.691 -6.105 1 97.88 69 PRO B C 1
ATOM 1725 O O . PRO B 1 69 ? -1.702 -8.773 -5.566 1 97.88 69 PRO B O 1
ATOM 1728 N N . HIS B 1 70 ? -2.605 -6.723 -5.578 1 95.69 70 HIS B N 1
ATOM 1729 C CA . HIS B 1 70 ? -3.195 -6.969 -4.266 1 95.69 70 HIS B CA 1
ATOM 1730 C C . HIS B 1 70 ? -4.461 -6.141 -4.066 1 95.69 70 HIS B C 1
ATOM 1732 O O . HIS B 1 70 ? -4.637 -5.105 -4.715 1 95.69 70 HIS B O 1
ATOM 1738 N N . CYS B 1 71 ? -5.305 -6.594 -3.221 1 94.06 71 CYS B N 1
ATOM 1739 C CA . CYS B 1 71 ? -6.5 -5.871 -2.795 1 94.06 71 CYS B CA 1
ATOM 1740 C C . CYS B 1 71 ? -6.914 -6.285 -1.389 1 94.06 71 CYS B C 1
ATOM 1742 O O . CYS B 1 71 ? -6.434 -7.293 -0.866 1 94.06 71 CYS B O 1
ATOM 1744 N N . SER B 1 72 ? -7.656 -5.457 -0.787 1 92.31 72 SER B N 1
ATOM 1745 C CA . SER B 1 72 ? -8.273 -5.73 0.508 1 92.31 72 SER B CA 1
ATOM 1746 C C . SER B 1 72 ? -9.789 -5.852 0.385 1 92.31 72 SER B C 1
ATOM 1748 O O . SER B 1 72 ? -10.445 -4.945 -0.123 1 92.31 72 SER B O 1
ATOM 1750 N N . VAL B 1 73 ? -10.367 -7.016 0.809 1 93.44 73 VAL B N 1
ATOM 1751 C CA . VAL B 1 73 ? -11.781 -7.297 0.586 1 93.44 73 VAL B CA 1
ATOM 1752 C C . VAL B 1 73 ? -12.375 -7.961 1.826 1 93.44 73 VAL B C 1
ATOM 1754 O O . VAL B 1 73 ? -11.641 -8.43 2.701 1 93.44 73 VAL B O 1
ATOM 1757 N N . HIS B 1 74 ? -13.719 -7.973 1.873 1 92.94 74 HIS B N 1
ATOM 1758 C CA . HIS B 1 74 ? -14.422 -8.617 2.977 1 92.94 74 HIS B CA 1
ATOM 1759 C C . HIS B 1 74 ? -14.695 -10.086 2.666 1 92.94 74 HIS B C 1
ATOM 1761 O O . HIS B 1 74 ? -15.258 -10.805 3.498 1 92.94 74 HIS B O 1
ATOM 1767 N N . TYR B 1 75 ? -14.242 -10.594 1.534 1 95.5 75 TYR B N 1
ATOM 1768 C CA . TYR B 1 75 ? -14.617 -11.914 1.036 1 95.5 75 TYR B CA 1
ATOM 1769 C C . TYR B 1 75 ? -13.68 -12.992 1.568 1 95.5 75 TYR B C 1
ATOM 1771 O O . TYR B 1 75 ? -13.906 -14.18 1.361 1 95.5 75 TYR B O 1
ATOM 1779 N N . VAL B 1 76 ? -12.531 -12.617 2.219 1 95.19 76 VAL B N 1
ATOM 1780 C CA . VAL B 1 76 ? -11.586 -13.562 2.799 1 95.19 76 VAL B CA 1
ATOM 1781 C C . VAL B 1 76 ? -11.359 -13.234 4.273 1 95.19 76 VAL B C 1
ATOM 1783 O O . VAL B 1 76 ? -11.406 -12.07 4.668 1 95.19 76 VAL B O 1
ATOM 1786 N N . ASN B 1 77 ? -11.133 -14.195 5.059 1 92.69 77 ASN B N 1
ATOM 1787 C CA . ASN B 1 77 ? -10.898 -14.016 6.488 1 92.69 77 ASN B CA 1
ATOM 1788 C C . ASN B 1 77 ? -9.422 -14.141 6.836 1 92.69 77 ASN B C 1
ATOM 1790 O O . ASN B 1 77 ? -9.008 -13.805 7.949 1 92.69 77 ASN B O 1
ATOM 1794 N N . GLU B 1 78 ? -8.672 -14.672 5.859 1 93.25 78 GLU B N 1
ATOM 1795 C CA . GLU B 1 78 ? -7.219 -14.773 5.984 1 93.25 78 GLU B CA 1
ATOM 1796 C C . GLU B 1 78 ? -6.523 -14.391 4.68 1 93.25 78 GLU B C 1
ATOM 1798 O O . GLU B 1 78 ? -7.145 -14.391 3.617 1 93.25 78 GLU B O 1
ATOM 1803 N N . LEU B 1 79 ? -5.293 -14.086 4.816 1 94.69 79 LEU B N 1
ATOM 1804 C CA . LEU B 1 79 ? -4.496 -13.711 3.652 1 94.69 79 LEU B CA 1
ATOM 1805 C C . LEU B 1 79 ? -4.406 -14.867 2.662 1 94.69 79 LEU B C 1
ATOM 1807 O O . LEU B 1 79 ? -4.129 -16 3.051 1 94.69 79 LEU B O 1
ATOM 1811 N N . LYS B 1 80 ? -4.793 -14.617 1.456 1 96.38 80 LYS B N 1
ATOM 1812 C CA . LYS B 1 80 ? -4.598 -15.562 0.358 1 96.38 80 LYS B CA 1
ATOM 1813 C C . LYS B 1 80 ? -3.5 -15.086 -0.587 1 96.38 80 LYS B C 1
ATOM 1815 O O . LYS B 1 80 ? -3.408 -13.891 -0.889 1 96.38 80 LYS B O 1
ATOM 1820 N N . CYS B 1 81 ? -2.684 -16 -1.005 1 96.81 81 CYS B N 1
ATOM 1821 C CA . CYS B 1 81 ? -1.536 -15.648 -1.829 1 96.81 81 CYS B CA 1
ATOM 1822 C C . CYS B 1 81 ? -1.371 -16.609 -2.99 1 96.81 81 CYS B C 1
ATOM 1824 O O . CYS B 1 81 ? -1.543 -17.828 -2.824 1 96.81 81 CYS B O 1
ATOM 1826 N N . ALA B 1 82 ? -1.1 -16.125 -4.156 1 98 82 ALA B N 1
ATOM 1827 C CA . ALA B 1 82 ? -0.674 -16.906 -5.316 1 98 82 ALA B CA 1
ATOM 1828 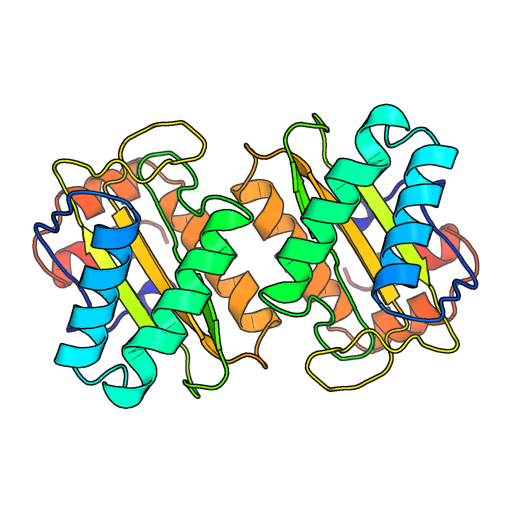C C . ALA B 1 82 ? 0.624 -16.359 -5.902 1 98 82 ALA B C 1
ATOM 1830 O O . ALA B 1 82 ? 0.835 -15.141 -5.926 1 98 82 ALA B O 1
ATOM 1831 N N . MET B 1 83 ? 1.392 -17.234 -6.344 1 98 83 MET B N 1
ATOM 1832 C CA . MET B 1 83 ? 2.602 -16.859 -7.066 1 98 83 MET B CA 1
ATOM 1833 C C . MET B 1 83 ? 2.578 -17.391 -8.492 1 98 83 MET B C 1
ATOM 1835 O O . MET B 1 83 ? 2.133 -18.516 -8.727 1 98 83 MET B O 1
ATOM 1839 N N . ALA B 1 84 ? 3.012 -16.625 -9.406 1 98.62 84 ALA B N 1
ATOM 1840 C CA . ALA B 1 84 ? 3.125 -17.062 -10.789 1 98.62 84 ALA B CA 1
ATOM 1841 C C . ALA B 1 84 ? 4.484 -16.688 -11.375 1 98.62 84 ALA B C 1
ATOM 1843 O O . ALA B 1 84 ? 4.988 -15.586 -11.133 1 98.62 84 ALA B O 1
ATOM 1844 N N . ILE B 1 85 ? 5.074 -17.594 -12 1 98.44 85 ILE B N 1
ATOM 1845 C CA . ILE B 1 85 ? 6.336 -17.391 -12.695 1 98.44 85 ILE B CA 1
ATOM 1846 C C . ILE B 1 85 ? 6.102 -17.391 -14.203 1 98.44 85 ILE B C 1
ATOM 1848 O O . ILE B 1 85 ? 5.633 -18.391 -14.758 1 98.44 85 ILE B O 1
ATOM 1852 N N . ALA B 1 86 ? 6.398 -16.297 -14.836 1 98.5 86 ALA B N 1
ATOM 1853 C CA . ALA B 1 86 ? 6.223 -16.125 -16.281 1 98.5 86 ALA B CA 1
ATOM 1854 C C . ALA B 1 86 ? 7.562 -15.883 -16.969 1 98.5 86 ALA B C 1
ATOM 1856 O O . ALA B 1 86 ? 7.906 -14.742 -17.297 1 98.5 86 ALA B O 1
ATOM 1857 N N . PRO B 1 87 ? 8.227 -16.938 -17.297 1 96.56 87 PRO B N 1
ATOM 1858 C CA . PRO B 1 87 ? 9.586 -16.781 -17.812 1 96.56 87 PRO B CA 1
ATOM 1859 C C . PRO B 1 87 ? 9.648 -15.914 -19.062 1 96.56 87 PRO B C 1
ATOM 1861 O O . PRO B 1 87 ? 10.641 -15.203 -19.266 1 96.56 87 PRO B O 1
ATOM 1864 N N . GLN B 1 88 ? 8.648 -15.867 -19.891 1 96.75 88 GLN B N 1
ATOM 1865 C CA . GLN B 1 88 ? 8.656 -15.094 -21.125 1 96.75 88 GLN B CA 1
ATOM 1866 C C . GLN B 1 88 ? 8.25 -13.648 -20.875 1 96.75 88 GLN B C 1
ATOM 1868 O O . GLN B 1 88 ? 8.336 -12.805 -21.781 1 96.75 88 GLN B O 1
ATOM 1873 N N . GLY B 1 89 ? 7.789 -13.344 -19.75 1 98.38 89 GLY B N 1
ATOM 1874 C CA . GLY B 1 89 ? 7.383 -11.992 -19.391 1 98.38 89 GLY B CA 1
ATOM 1875 C C . GLY B 1 89 ? 5.98 -11.648 -19.859 1 98.38 89 GLY B C 1
ATOM 1876 O O . GLY B 1 89 ? 5.508 -12.18 -20.875 1 98.38 89 GLY B O 1
ATOM 1877 N N . ILE B 1 90 ? 5.309 -10.82 -19.141 1 98.62 90 ILE B N 1
ATOM 1878 C CA . ILE B 1 90 ? 3.975 -10.32 -19.438 1 98.62 90 ILE B CA 1
ATOM 1879 C C . ILE B 1 90 ? 3.963 -8.797 -19.359 1 98.62 90 ILE B C 1
ATOM 1881 O O . ILE B 1 90 ? 4.539 -8.219 -18.438 1 98.62 90 ILE B O 1
ATOM 1885 N N . ASP B 1 91 ? 3.408 -8.156 -20.375 1 98.44 91 ASP B N 1
ATOM 1886 C CA . ASP B 1 91 ? 3.203 -6.715 -20.266 1 98.44 91 ASP B CA 1
ATOM 1887 C C . ASP B 1 91 ? 2.129 -6.383 -19.234 1 98.44 91 ASP B C 1
ATOM 1889 O O . ASP B 1 91 ? 0.936 -6.539 -19.5 1 98.44 91 ASP B O 1
ATOM 1893 N N . PHE B 1 92 ? 2.604 -5.961 -18.125 1 98.38 92 PHE B N 1
ATOM 1894 C CA . PHE B 1 92 ? 1.72 -5.676 -17 1 98.38 92 PHE B CA 1
ATOM 1895 C C . PHE B 1 92 ? 1.717 -4.188 -16.688 1 98.38 92 PHE B C 1
ATOM 1897 O O . PHE B 1 92 ? 1.424 -3.793 -15.555 1 98.38 92 PHE B O 1
ATOM 1904 N N . GLU B 1 93 ? 2.121 -3.439 -17.609 1 96.12 93 GLU B N 1
ATOM 1905 C CA . GLU B 1 93 ? 2.193 -1.99 -17.453 1 96.12 93 GLU B CA 1
ATOM 1906 C C . GLU B 1 93 ? 2.949 -1.617 -16.172 1 96.12 93 GLU B C 1
ATOM 1908 O O . GLU B 1 93 ? 2.459 -0.832 -15.359 1 96.12 93 GLU B O 1
ATOM 1913 N N . ALA B 1 94 ? 4.188 -2.209 -16.031 1 95.94 94 ALA B N 1
ATOM 1914 C CA . ALA B 1 94 ? 5.008 -1.969 -14.844 1 95.94 94 ALA B CA 1
ATOM 1915 C C . ALA B 1 94 ? 5.52 -0.53 -14.812 1 95.94 94 ALA B C 1
ATOM 1917 O O . ALA B 1 94 ? 5.582 0.135 -15.844 1 95.94 94 ALA B O 1
ATOM 1918 N N . LEU B 1 95 ? 5.828 -0.073 -13.703 1 91.38 95 LEU B N 1
ATOM 1919 C CA . LEU B 1 95 ? 6.27 1.3 -13.477 1 91.38 95 LEU B CA 1
ATOM 1920 C C . LEU B 1 95 ? 7.516 1.611 -14.297 1 91.38 95 LEU B C 1
ATOM 1922 O O . LEU B 1 95 ? 7.715 2.752 -14.727 1 91.38 95 LEU B O 1
ATOM 1926 N N . ASP B 1 96 ? 8.336 0.618 -14.539 1 93.25 96 ASP B N 1
ATOM 1927 C CA . ASP B 1 96 ? 9.555 0.816 -15.312 1 93.25 96 ASP B CA 1
ATOM 1928 C C . ASP B 1 96 ? 9.367 0.357 -16.75 1 93.25 96 ASP B C 1
ATOM 1930 O O . ASP B 1 96 ? 10.336 0.269 -17.516 1 93.25 96 ASP B O 1
ATOM 1934 N N . HIS B 1 97 ? 8.156 -0.061 -17.125 1 94.88 97 HIS B N 1
ATOM 1935 C CA . HIS B 1 97 ? 7.742 -0.444 -18.469 1 94.88 97 HIS B CA 1
ATOM 1936 C C . HIS B 1 97 ? 8.375 -1.767 -18.875 1 94.88 97 HIS B C 1
ATOM 1938 O O . HIS B 1 97 ? 8.32 -2.143 -20.047 1 94.88 97 HIS B O 1
ATOM 1944 N N . ALA B 1 98 ? 9 -2.482 -17.922 1 96.31 98 ALA B N 1
ATOM 1945 C CA . ALA B 1 98 ? 9.562 -3.801 -18.219 1 96.31 98 ALA B CA 1
ATOM 1946 C C . ALA B 1 98 ? 8.477 -4.879 -18.156 1 96.31 98 ALA B C 1
ATOM 1948 O O . ALA B 1 98 ? 7.414 -4.668 -17.578 1 96.31 98 ALA B O 1
ATOM 1949 N N . LEU B 1 99 ? 8.758 -5.934 -18.844 1 98.31 99 LEU B N 1
ATOM 1950 C CA . LEU B 1 99 ? 7.898 -7.102 -18.703 1 98.31 99 LEU B CA 1
ATOM 1951 C C . LEU B 1 99 ? 8.008 -7.688 -17.297 1 98.31 99 LEU B C 1
ATOM 1953 O O . LEU B 1 99 ? 9.039 -7.555 -16.641 1 98.31 99 LEU B O 1
ATOM 1957 N N . VAL B 1 100 ? 6.949 -8.305 -16.891 1 98.69 100 VAL B N 1
ATOM 1958 C CA . VAL B 1 100 ? 6.91 -8.883 -15.539 1 98.69 100 VAL B CA 1
ATOM 1959 C C . VAL B 1 100 ? 7.043 -10.398 -15.625 1 98.69 100 VAL B C 1
ATOM 1961 O O . VAL B 1 100 ? 6.363 -11.039 -16.438 1 98.69 100 VAL B O 1
ATOM 1964 N N . GLN B 1 101 ? 7.914 -10.914 -14.789 1 98.75 101 GLN B N 1
ATOM 1965 C CA . GLN B 1 101 ? 8.164 -12.352 -14.82 1 98.75 101 GLN B CA 1
ATOM 1966 C C . GLN B 1 101 ? 7.762 -13.008 -13.5 1 98.75 101 GLN B C 1
ATOM 1968 O O . GLN B 1 101 ? 7.598 -14.227 -13.43 1 98.75 101 GLN B O 1
ATOM 1973 N N . ILE B 1 102 ? 7.688 -12.234 -12.469 1 98.31 102 ILE B N 1
ATOM 1974 C CA . ILE B 1 102 ? 7.336 -12.742 -11.148 1 98.31 102 ILE B CA 1
ATOM 1975 C C . ILE B 1 102 ? 6.109 -12 -10.617 1 98.31 102 ILE B C 1
ATOM 1977 O O . ILE B 1 102 ? 6.109 -10.773 -10.539 1 98.31 102 ILE B O 1
ATOM 1981 N N . PHE B 1 103 ? 5.062 -12.766 -10.312 1 98.56 103 PHE B N 1
ATOM 1982 C CA . PHE B 1 103 ? 3.844 -12.211 -9.742 1 98.56 103 PHE B CA 1
ATOM 1983 C C . PHE B 1 103 ? 3.604 -12.773 -8.344 1 98.56 103 PHE B C 1
ATOM 1985 O O . PHE B 1 103 ? 3.742 -13.977 -8.117 1 98.56 103 PHE B O 1
ATOM 1992 N N . ILE B 1 104 ? 3.277 -11.945 -7.445 1 97.94 104 ILE B N 1
ATOM 1993 C CA . ILE B 1 104 ? 2.732 -12.336 -6.148 1 97.94 104 ILE B CA 1
ATOM 1994 C C . ILE B 1 104 ? 1.408 -11.617 -5.906 1 97.94 104 ILE B C 1
ATOM 1996 O O . ILE B 1 104 ? 1.387 -10.406 -5.668 1 97.94 104 ILE B O 1
ATOM 2000 N N . MET B 1 105 ? 0.357 -12.359 -6.012 1 98.38 105 MET B N 1
ATOM 2001 C CA . MET B 1 105 ? -0.973 -11.805 -5.789 1 98.38 105 MET B CA 1
ATOM 2002 C C . MET B 1 105 ? -1.412 -12 -4.344 1 98.38 105 MET B C 1
ATOM 2004 O O . MET B 1 105 ? -1.281 -13.094 -3.795 1 98.38 105 MET B O 1
ATOM 2008 N N . LEU B 1 106 ? -1.892 -10.93 -3.76 1 96.94 106 LEU B N 1
ATOM 2009 C CA . LEU B 1 106 ? -2.338 -10.977 -2.371 1 96.94 106 LEU B CA 1
ATOM 2010 C C . LEU B 1 106 ? -3.791 -10.523 -2.254 1 96.94 106 LEU B C 1
ATOM 2012 O O . LEU B 1 106 ? -4.156 -9.453 -2.74 1 96.94 106 LEU B O 1
ATOM 2016 N N . ILE B 1 107 ? -4.613 -11.375 -1.715 1 96.75 107 ILE B N 1
ATOM 2017 C CA . ILE B 1 107 ? -5.965 -11.023 -1.298 1 96.75 107 ILE B CA 1
ATOM 2018 C C . ILE B 1 107 ? -6.02 -10.891 0.223 1 96.75 107 ILE B C 1
ATOM 2020 O O . ILE B 1 107 ? -5.914 -11.891 0.941 1 96.75 107 ILE B O 1
ATOM 2024 N N . VAL B 1 108 ? -6.145 -9.648 0.66 1 93.56 108 VAL B N 1
ATOM 2025 C CA . VAL B 1 108 ? -5.98 -9.336 2.076 1 93.56 108 VAL B CA 1
ATOM 2026 C C . VAL B 1 108 ? -7.34 -9.023 2.697 1 93.56 108 VAL B C 1
ATOM 2028 O O . VAL B 1 108 ? -8.164 -8.336 2.092 1 93.56 108 VAL B O 1
ATOM 2031 N N . PRO B 1 109 ? -7.535 -9.523 3.861 1 92.44 109 PRO B N 1
ATOM 2032 C CA . PRO B 1 109 ? -8.766 -9.133 4.555 1 92.44 109 PRO B CA 1
ATOM 2033 C C . PRO B 1 109 ? -8.789 -7.645 4.91 1 92.44 109 PRO B C 1
ATOM 2035 O O . PRO B 1 109 ? -7.75 -7.062 5.219 1 92.44 109 PRO B O 1
ATOM 2038 N N . LYS B 1 110 ? -9.914 -6.812 4.832 1 83.38 110 LYS B N 1
ATOM 2039 C CA . LYS B 1 110 ? -10.086 -5.379 5.035 1 83.38 110 LYS B CA 1
ATOM 2040 C C . LYS B 1 110 ? -9.617 -4.961 6.426 1 83.38 110 LYS B C 1
ATOM 2042 O O . LYS B 1 110 ? -9.125 -3.848 6.613 1 83.38 110 LYS B O 1
ATOM 2047 N N . ASN B 1 111 ? -9.414 -5.699 7.477 1 78.75 111 ASN B N 1
ATOM 2048 C CA . ASN B 1 111 ? -9.18 -5.281 8.852 1 78.75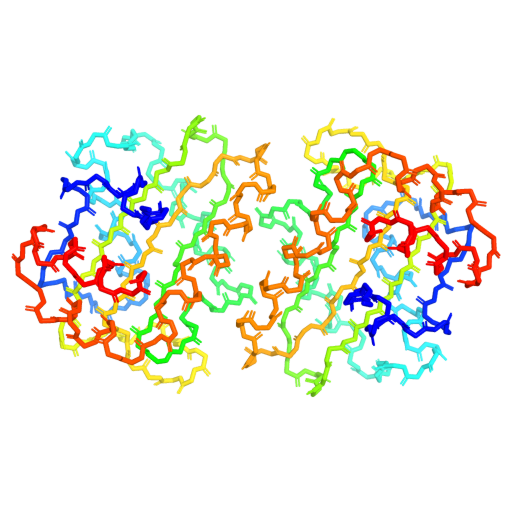 111 ASN B CA 1
ATOM 2049 C C . ASN B 1 111 ? -7.762 -5.625 9.305 1 78.75 111 ASN B C 1
ATOM 2051 O O . ASN B 1 111 ? -7.465 -5.613 10.5 1 78.75 111 ASN B O 1
ATOM 2055 N N . LYS B 1 112 ? -6.922 -5.766 8.312 1 81.19 112 LYS B N 1
ATOM 2056 C CA . LYS B 1 112 ? -5.559 -6.121 8.695 1 81.19 112 LYS B CA 1
ATOM 2057 C C . LYS B 1 112 ? -4.539 -5.27 7.941 1 81.19 112 LYS B C 1
ATOM 2059 O O . LYS B 1 112 ? -3.594 -5.801 7.352 1 81.19 112 LYS B O 1
ATOM 2064 N N . PHE B 1 113 ? -4.664 -3.977 8.18 1 82 113 PHE B N 1
ATOM 2065 C CA . PHE B 1 113 ? -3.844 -3.047 7.406 1 82 113 PHE B CA 1
ATOM 2066 C C . PHE B 1 113 ? -2.367 -3.229 7.738 1 82 113 PHE B C 1
ATOM 2068 O O . PHE B 1 113 ? -1.534 -3.336 6.836 1 82 113 PHE B O 1
ATOM 2075 N N . GLN B 1 114 ? -2.078 -3.318 8.992 1 82.62 114 GLN B N 1
ATOM 2076 C CA . GLN B 1 114 ? -0.686 -3.424 9.414 1 82.62 114 GLN B CA 1
ATOM 2077 C C . GLN B 1 114 ? -0.037 -4.691 8.859 1 82.62 114 GLN B C 1
ATOM 2079 O O . GLN B 1 114 ? 1.098 -4.656 8.383 1 82.62 114 GLN B O 1
ATOM 2084 N N . ASP B 1 115 ? -0.751 -5.742 8.953 1 83.38 115 ASP B N 1
ATOM 2085 C CA . ASP B 1 115 ? -0.234 -7.004 8.438 1 83.38 115 ASP B CA 1
ATOM 2086 C C . ASP B 1 115 ? -0.054 -6.945 6.918 1 83.38 115 ASP B C 1
ATOM 2088 O O . ASP B 1 115 ? 0.923 -7.469 6.383 1 83.38 115 ASP B O 1
ATOM 2092 N N . HIS B 1 116 ? -0.944 -6.281 6.32 1 84.94 116 HIS B N 1
ATOM 2093 C CA . HIS B 1 116 ? -0.922 -6.141 4.867 1 84.94 116 HIS B CA 1
ATOM 2094 C C . HIS B 1 116 ? 0.33 -5.402 4.406 1 84.94 116 HIS B C 1
ATOM 2096 O O . HIS B 1 116 ? 1.12 -5.941 3.627 1 84.94 116 HIS B O 1
ATOM 2102 N N . ILE B 1 117 ? 0.526 -4.266 4.941 1 87.94 117 ILE B N 1
ATOM 2103 C CA . ILE B 1 117 ? 1.608 -3.41 4.469 1 87.94 117 ILE B CA 1
ATOM 2104 C C . ILE B 1 117 ? 2.955 -4.035 4.828 1 87.94 117 ILE B C 1
ATOM 2106 O O . ILE B 1 117 ? 3.922 -3.92 4.07 1 87.94 117 ILE B O 1
ATOM 2110 N N . LYS B 1 118 ? 3.012 -4.688 5.949 1 88.44 118 LYS B N 1
ATOM 2111 C CA . LYS B 1 118 ? 4.234 -5.383 6.344 1 88.44 118 LYS B CA 1
ATOM 2112 C C . LYS B 1 118 ? 4.578 -6.496 5.359 1 88.44 118 LYS B C 1
ATOM 2114 O O . LYS B 1 118 ? 5.734 -6.652 4.969 1 88.44 118 LYS B O 1
ATOM 2119 N N . THR B 1 119 ? 3.594 -7.203 5.047 1 89.81 119 THR B N 1
ATOM 2120 C CA . THR B 1 119 ? 3.783 -8.289 4.098 1 89.81 119 THR B CA 1
ATOM 2121 C C . THR B 1 119 ? 4.227 -7.754 2.738 1 89.81 119 THR B C 1
ATOM 2123 O O . THR B 1 119 ? 5.156 -8.289 2.129 1 89.81 119 THR B O 1
ATOM 2126 N N . LEU B 1 120 ? 3.547 -6.703 2.318 1 92 120 LEU B N 1
ATOM 2127 C CA . LEU B 1 120 ? 3.896 -6.082 1.046 1 92 120 LEU B CA 1
ATOM 2128 C C . LEU B 1 120 ? 5.344 -5.602 1.056 1 92 120 LEU B C 1
ATOM 2130 O O . LEU B 1 120 ? 6.09 -5.844 0.104 1 92 120 LEU B O 1
ATOM 2134 N N . ALA B 1 121 ? 5.699 -4.992 2.117 1 89.5 121 ALA B N 1
ATOM 2135 C CA . ALA B 1 121 ? 7.055 -4.469 2.244 1 89.5 121 ALA B CA 1
ATOM 2136 C C . ALA B 1 121 ? 8.086 -5.594 2.221 1 89.5 121 ALA B C 1
ATOM 2138 O O . ALA B 1 121 ? 9.133 -5.473 1.587 1 89.5 121 ALA B O 1
ATOM 2139 N N . LEU B 1 122 ? 7.738 -6.629 2.852 1 88.62 122 LEU B N 1
ATOM 2140 C CA . LEU B 1 122 ? 8.633 -7.785 2.91 1 88.62 122 LEU B CA 1
ATOM 2141 C C . LEU B 1 122 ? 8.812 -8.398 1.525 1 88.62 122 LEU B C 1
ATOM 2143 O O . LEU B 1 122 ? 9.938 -8.711 1.127 1 88.62 122 LEU B O 1
ATOM 2147 N N . ILE B 1 123 ? 7.77 -8.555 0.838 1 91.44 123 ILE B N 1
ATOM 2148 C CA . ILE B 1 123 ? 7.809 -9.141 -0.498 1 91.44 123 ILE B CA 1
ATOM 2149 C C . ILE B 1 123 ? 8.625 -8.242 -1.427 1 91.44 123 ILE B C 1
ATOM 2151 O O . ILE B 1 123 ? 9.516 -8.727 -2.135 1 91.44 123 ILE B O 1
ATOM 2155 N N . ALA B 1 124 ? 8.32 -7.008 -1.358 1 90.62 124 ALA B N 1
ATOM 2156 C CA . ALA B 1 124 ? 9.016 -6.047 -2.209 1 90.62 124 ALA B CA 1
ATOM 2157 C C . ALA B 1 124 ? 10.516 -6.047 -1.928 1 90.62 124 ALA B C 1
ATOM 2159 O O . ALA B 1 124 ? 11.328 -6.016 -2.855 1 90.62 124 ALA B O 1
ATOM 2160 N N . LYS B 1 125 ? 10.828 -6.117 -0.694 1 89.19 125 LYS B N 1
ATOM 2161 C CA . LYS B 1 125 ? 12.234 -6.141 -0.292 1 89.19 125 LYS B CA 1
ATOM 2162 C C . LYS B 1 125 ? 12.922 -7.406 -0.789 1 89.19 125 LYS B C 1
ATOM 2164 O O . LYS B 1 125 ? 14.039 -7.344 -1.31 1 89.19 125 LYS B O 1
ATOM 2169 N N . THR B 1 126 ? 12.281 -8.5 -0.615 1 89 126 THR B N 1
ATOM 2170 C CA . THR B 1 126 ? 12.836 -9.797 -1.012 1 89 126 THR B CA 1
ATOM 2171 C C . THR B 1 126 ? 13.055 -9.844 -2.52 1 89 126 THR B C 1
ATOM 2173 O O . THR B 1 126 ? 14.102 -10.305 -2.982 1 89 126 THR B O 1
ATOM 2176 N N . LEU B 1 127 ? 12.172 -9.297 -3.262 1 91.69 127 LEU B N 1
ATOM 2177 C CA . LEU B 1 127 ? 12.211 -9.414 -4.715 1 91.69 127 LEU B CA 1
ATOM 2178 C C . LEU B 1 127 ? 13.016 -8.281 -5.332 1 91.69 127 LEU B C 1
ATOM 2180 O O . LEU B 1 127 ? 13.156 -8.211 -6.555 1 91.69 127 LEU B O 1
ATOM 2184 N N . ASN B 1 128 ? 13.484 -7.469 -4.461 1 89.38 128 ASN B N 1
ATOM 2185 C CA . ASN B 1 128 ? 14.375 -6.414 -4.938 1 89.38 128 ASN B CA 1
ATOM 2186 C C . ASN B 1 128 ? 15.789 -6.938 -5.168 1 89.38 128 ASN B C 1
ATOM 2188 O O . ASN B 1 128 ? 16.625 -6.238 -5.742 1 89.38 128 ASN B O 1
ATOM 2192 N N . ILE B 1 129 ? 16.094 -8.117 -4.789 1 90.12 129 ILE B N 1
ATOM 2193 C CA . ILE B 1 129 ? 17.406 -8.734 -4.918 1 90.12 129 ILE B CA 1
ATOM 2194 C C . ILE B 1 129 ? 17.5 -9.469 -6.254 1 90.12 129 ILE B C 1
ATOM 2196 O O . ILE B 1 129 ? 16.828 -10.477 -6.465 1 90.12 129 ILE B O 1
ATOM 2200 N N . PRO B 1 130 ? 18.375 -9.016 -7.156 1 94.44 130 PRO B N 1
ATOM 2201 C CA . PRO B 1 130 ? 18.453 -9.594 -8.5 1 94.44 130 PRO B CA 1
ATOM 2202 C C . PRO B 1 130 ? 18.719 -11.094 -8.477 1 94.44 130 PRO B C 1
ATOM 2204 O O . PRO B 1 130 ? 18.109 -11.844 -9.242 1 94.44 130 PRO B O 1
ATOM 2207 N N . GLU B 1 131 ? 19.625 -11.516 -7.586 1 92.94 131 GLU B N 1
ATOM 2208 C CA . GLU B 1 131 ? 19.969 -12.93 -7.531 1 92.94 131 GLU B CA 1
ATOM 2209 C C . GLU B 1 131 ? 18.766 -13.781 -7.164 1 92.94 131 GLU B C 1
ATOM 2211 O O . GLU B 1 131 ? 18.594 -14.883 -7.699 1 92.94 131 GLU B O 1
ATOM 2216 N N . GLU B 1 132 ? 17.906 -13.273 -6.258 1 91.62 132 GLU B N 1
ATOM 2217 C CA . GLU B 1 132 ? 16.703 -14 -5.855 1 91.62 132 GLU B CA 1
ATOM 2218 C C . GLU B 1 132 ? 15.695 -14.07 -6.996 1 91.62 132 GLU B C 1
ATOM 2220 O O . GLU B 1 132 ? 15.07 -15.109 -7.219 1 91.62 132 GLU B O 1
ATOM 2225 N N . ARG B 1 133 ? 15.562 -13.039 -7.73 1 95.5 133 ARG B N 1
ATOM 2226 C CA . ARG B 1 133 ? 14.641 -13 -8.867 1 95.5 133 ARG B CA 1
ATOM 2227 C C . ARG B 1 133 ? 15.055 -14 -9.938 1 95.5 133 ARG B C 1
ATOM 2229 O O . ARG B 1 133 ? 14.219 -14.727 -10.477 1 95.5 133 ARG B O 1
ATOM 2236 N N . GLU B 1 134 ? 16.328 -14.031 -10.195 1 95.5 134 GLU B N 1
ATOM 2237 C CA . GLU B 1 134 ? 16.828 -14.945 -11.211 1 95.5 134 GLU B CA 1
ATOM 2238 C C . GLU B 1 134 ? 16.562 -16.391 -10.828 1 95.5 134 GLU B C 1
ATOM 2240 O O . GLU B 1 134 ? 16.156 -17.203 -11.672 1 95.5 134 GLU B O 1
ATOM 2245 N N . LYS B 1 135 ? 16.828 -16.672 -9.562 1 94.81 135 LYS B N 1
ATOM 2246 C CA . LYS B 1 135 ? 16.547 -18.016 -9.078 1 94.81 135 LYS B CA 1
ATOM 2247 C C . LYS B 1 135 ? 15.07 -18.359 -9.211 1 94.81 135 LYS B C 1
ATOM 2249 O O . LYS B 1 135 ? 14.727 -19.469 -9.609 1 94.81 135 LYS B O 1
ATOM 2254 N N . LEU B 1 136 ? 14.234 -17.484 -8.922 1 95.5 136 LEU B N 1
ATOM 2255 C CA . LEU B 1 136 ? 12.789 -17.703 -8.977 1 95.5 136 LEU B CA 1
ATOM 2256 C C . LEU B 1 136 ? 12.32 -17.938 -10.406 1 95.5 136 LEU B C 1
ATOM 2258 O O . LEU B 1 136 ? 11.547 -18.844 -10.672 1 95.5 136 LEU B O 1
ATOM 2262 N N . ILE B 1 137 ? 12.812 -17.141 -11.281 1 96.69 137 ILE B N 1
ATOM 2263 C CA . ILE B 1 137 ? 12.406 -17.203 -12.68 1 96.69 137 ILE B CA 1
ATOM 2264 C C . ILE B 1 137 ? 12.766 -18.562 -13.266 1 96.69 137 ILE B C 1
ATOM 2266 O O . ILE B 1 137 ? 12.031 -19.109 -14.086 1 96.69 137 ILE B O 1
ATOM 2270 N N . LYS B 1 138 ? 13.781 -19.141 -12.742 1 95.56 138 LYS B N 1
ATOM 2271 C CA . LYS B 1 138 ? 14.266 -20.422 -13.266 1 95.56 138 LYS B CA 1
ATOM 2272 C C . LYS B 1 138 ? 13.641 -21.594 -12.523 1 95.56 138 LYS B C 1
ATOM 2274 O O . LYS B 1 138 ? 13.812 -22.75 -12.922 1 95.56 138 LYS B O 1
ATOM 2279 N N . SER B 1 139 ? 13 -21.281 -11.492 1 95.38 139 SER B N 1
ATOM 2280 C CA . SER B 1 139 ? 12.43 -22.328 -10.664 1 95.38 139 SER B CA 1
ATOM 2281 C C . SER B 1 139 ? 11.336 -23.094 -11.406 1 95.38 139 SER B C 1
ATOM 2283 O O . SER B 1 139 ? 10.547 -22.5 -12.148 1 95.38 139 SER B O 1
ATOM 2285 N N . LYS B 1 140 ? 11.312 -24.422 -11.125 1 94.12 140 LYS B N 1
ATOM 2286 C CA . LYS B 1 140 ? 10.352 -25.281 -11.828 1 94.12 140 LYS B CA 1
ATOM 2287 C C . LYS B 1 140 ? 9.477 -26.047 -10.836 1 94.12 140 LYS B C 1
ATOM 2289 O O . LYS B 1 140 ? 8.562 -26.781 -11.234 1 94.12 140 LYS B O 1
ATOM 2294 N N . ASN B 1 141 ? 9.812 -25.922 -9.555 1 94 141 ASN B N 1
ATOM 2295 C CA . ASN B 1 141 ? 9.039 -26.562 -8.5 1 94 141 ASN B CA 1
ATOM 2296 C C . ASN B 1 141 ? 9.172 -25.828 -7.172 1 94 141 ASN B C 1
ATOM 2298 O O . ASN B 1 141 ? 9.938 -24.859 -7.07 1 94 141 ASN B O 1
ATOM 2302 N N . PHE B 1 142 ? 8.336 -26.219 -6.242 1 92.62 142 PHE B N 1
ATOM 2303 C CA . PHE B 1 142 ? 8.258 -25.516 -4.965 1 92.62 142 PHE B CA 1
ATOM 2304 C C . PHE B 1 142 ? 9.586 -25.594 -4.219 1 92.62 142 PHE B C 1
ATOM 2306 O O . PHE B 1 142 ? 9.977 -24.656 -3.535 1 92.62 142 PHE B O 1
ATOM 2313 N N . ASP B 1 143 ? 10.219 -26.703 -4.301 1 92.81 143 ASP B N 1
ATOM 2314 C CA . ASP B 1 143 ? 11.516 -26.859 -3.646 1 92.81 143 ASP B CA 1
ATOM 2315 C C . ASP B 1 143 ? 12.5 -25.781 -4.113 1 92.81 143 ASP B C 1
ATOM 2317 O O . ASP B 1 143 ? 13.234 -25.203 -3.307 1 92.81 143 ASP B O 1
ATOM 2321 N N . GLU B 1 144 ? 12.523 -25.531 -5.383 1 92.94 144 GLU B N 1
ATOM 2322 C CA . GLU B 1 144 ? 13.406 -24.516 -5.945 1 92.94 144 GLU B CA 1
ATOM 2323 C C . GLU B 1 144 ? 12.992 -23.109 -5.5 1 92.94 144 GLU B C 1
ATOM 2325 O O . GLU B 1 144 ? 13.844 -22.25 -5.27 1 92.94 144 GLU B O 1
ATOM 2330 N N . ILE B 1 145 ? 11.711 -22.875 -5.414 1 92.62 145 ILE B N 1
ATOM 2331 C CA . ILE B 1 145 ? 11.195 -21.609 -4.91 1 92.62 145 ILE B CA 1
ATOM 2332 C C . ILE B 1 145 ? 11.672 -21.391 -3.477 1 92.62 145 ILE B C 1
ATOM 2334 O O . ILE B 1 145 ? 12.141 -20.297 -3.131 1 92.62 145 ILE B O 1
ATOM 2338 N N . GLN B 1 146 ? 11.547 -22.406 -2.664 1 90.5 146 GLN B N 1
ATOM 2339 C CA . GLN B 1 146 ? 11.977 -22.328 -1.27 1 90.5 146 GLN B CA 1
ATOM 2340 C C . GLN B 1 146 ? 13.461 -21.984 -1.166 1 90.5 146 GLN B C 1
ATOM 2342 O O . GLN B 1 146 ? 13.852 -21.156 -0.351 1 90.5 146 GLN B O 1
ATOM 2347 N N . LYS B 1 147 ? 14.25 -22.609 -1.987 1 88.31 147 LYS B N 1
ATOM 2348 C CA . LYS B 1 147 ? 15.695 -22.375 -1.986 1 88.31 147 LYS B CA 1
ATOM 2349 C C . LYS B 1 147 ? 16.016 -20.938 -2.369 1 88.31 147 LYS B C 1
ATOM 2351 O O . LYS B 1 147 ? 16.969 -20.344 -1.837 1 88.31 147 LYS B O 1
ATOM 2356 N N . ALA B 1 148 ? 15.242 -20.469 -3.32 1 87.81 148 ALA B N 1
ATOM 2357 C CA . ALA B 1 148 ? 15.461 -19.094 -3.766 1 87.81 148 ALA B CA 1
ATOM 2358 C C . ALA B 1 148 ? 15.234 -18.109 -2.627 1 87.81 148 ALA B C 1
ATOM 2360 O O . ALA B 1 148 ? 15.938 -17.094 -2.516 1 87.81 148 ALA B O 1
ATOM 2361 N N . PHE B 1 149 ? 14.258 -18.344 -1.753 1 85.62 149 PHE B N 1
ATOM 2362 C CA . PHE B 1 149 ? 13.914 -17.438 -0.667 1 85.62 149 PHE B CA 1
ATOM 2363 C C . PHE B 1 149 ? 14.82 -17.672 0.539 1 85.62 149 PHE B C 1
ATOM 2365 O O . PHE B 1 149 ? 15.008 -16.766 1.362 1 85.62 149 PHE B O 1
ATOM 2372 N N . LEU B 1 150 ? 15.211 -18.875 0.791 1 75.88 150 LEU B N 1
ATOM 2373 C CA . LEU B 1 150 ? 16.047 -19.203 1.937 1 75.88 150 LEU B CA 1
ATOM 2374 C C . LEU B 1 150 ? 17.469 -18.688 1.733 1 75.88 150 LEU B C 1
ATOM 2376 O O . LEU B 1 150 ? 18.172 -18.375 2.703 1 75.88 150 LEU B O 1
ATOM 2380 N N . SER B 1 151 ? 17.859 -18.609 0.582 1 60.62 151 SER B N 1
ATOM 2381 C CA . SER B 1 151 ? 19.219 -18.109 0.353 1 60.62 151 SER B CA 1
ATOM 2382 C C . SER B 1 151 ? 19.328 -16.625 0.674 1 60.62 151 SER B C 1
ATOM 2384 O O . SER B 1 151 ? 20.422 -16.094 0.786 1 60.62 151 SER B O 1
ATOM 2386 N N . ALA B 1 152 ? 18.234 -15.984 0.688 1 55.25 152 ALA B N 1
ATOM 2387 C CA . ALA B 1 152 ? 18.281 -14.562 1.016 1 55.25 152 ALA B CA 1
ATOM 2388 C C . ALA B 1 152 ? 18.547 -14.352 2.502 1 55.25 152 ALA B C 1
ATOM 2390 O O . ALA B 1 152 ? 18.969 -13.266 2.918 1 55.25 152 ALA B O 1
ATOM 2391 N N . ASN B 1 153 ? 18.25 -15.164 3.52 1 48.19 153 ASN B N 1
ATOM 2392 C CA . ASN B 1 153 ? 18.641 -15.039 4.918 1 48.19 153 ASN B CA 1
ATOM 2393 C C . ASN B 1 153 ? 20.125 -15.328 5.113 1 48.19 153 ASN B C 1
ATOM 2395 O O . ASN B 1 153 ? 20.656 -16.25 4.52 1 48.19 153 ASN B O 1
#

InterPro domains:
  IPR002178 PTS EIIA type-2 domain [PF00359] (6-149)
  IPR002178 PTS EIIA type-2 domain [PS51094] (6-152)
  IPR002178 PTS EIIA type-2 domain [cd00211] (8-149)
  IPR016152 Phosphotransferase/anion transporter [G3DSA:3.40.930.10] (1-150)
  IPR016152 Phosphotransferase/anion transporter [SSF55804] (2-150)
  IPR051541 PTS System Sugar Transport and Nitrogen Regulation [PTHR47738] (1-149)

Foldseek 3Di:
DQVVLVQDDQQQEAEQDDAAEQLRSLLVSLVSCCVSVVAPPVCSVVQSVQQVVVCVVDNQLADPQEGEREGEDQRDPAKHKHKYAHLVFHQNVHPVRDGHGIYIYIYHHNPPVVVVVVVVVSVCVQCVDNQLVVQCNPDDGPVSNVVSSVVVD/DQVVLVQDDQQQEAEQDDAAEQLRSLLVSLVSCCVSVVAPPVCSVVQSVQQVVVCVVDNQLADPQEGEREGEDQRDPAKHKHKYAHLVFHQNVHPVRDGHGIYIYIYHHNPPVVVVVVVVVSVCVQCVDNQLVVQCNPDDGPVSNVVSSVVVD

Secondary structure (DSSP, 8-state):
--HHHHH--GGGEESS---SSHHHHHHHHHHHHHHTTSS-GGGHHHHHHHHHHHHHHS-SEEETTEE--EEEESS-SS-EEEEEEE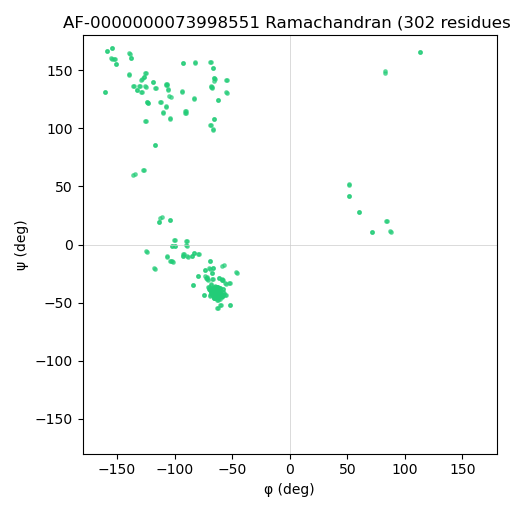EEEE----TT---EEEEEEEEEETT-HHHHHHHHHHHHHHTT-HHHHHHHHH--SHHHHHHHHHTT-/--HHHHH--GGGEESS---SSHHHHHHHHHHHHHHTTSS-GGGHHHHHHHHHHHHHHS-SEEETTEE--EEEESS-SS-EEEEEEEEEEE----TT---EEEEEEEEEETT-HHHHHHHHHHHHHHTT-HHHHHHHHH--SHHHHHHHHHTT-

Radius of gyration: 19.73 Å; Cα contacts (8 Å, |Δi|>4): 588; chains: 2; bounding box: 39×54×47 Å

Nearest PDB structures (foldseek):
  2a0j-assembly1_A  TM=9.167E-01  e=3.993E-12  Neisseria meningitidis MC58
  3urr-assembly1_A  TM=9.059E-01  e=2.864E-12  Burkholderia thailandensis E264
  3urr-assembly1_B  TM=9.099E-01  e=7.261E-12  Burkholderia thailandensis E264
  4gqx-assembly1_B  TM=9.013E-01  e=1.156E-11  Burkholderia pseudomallei 1710b
  1a6j-assembly1_A-2  TM=8.905E-01  e=1.722E-11  Escherichia coli

Sequence (306 aa):
MNQLLEILDPKNIIFNFSATSKEDAIRKMMAHLVQTGSIEKSNEEEIIVSLLNREKSMSTGIGSGVAIPHCSVHYVNELKCAMAIAPQGIDFEALDHALVQIFIMLIVPKNKFQDHIKTLALIAKTLNIPEEREKLIKSKNFDEIQKAFLSANMNQLLEILDPKNIIFNFSATSKEDAIRKMMAHLVQTGSIEKSNEEEIIVSLLNREKSMSTGIGSGVAIPHCSVHYVNELKCAMAIAPQGIDFEALDHALVQIFIMLIVPKNKFQDHIKTLALIAKTLNIPEEREKLIKSKNFDEIQKAFLSAN

Organism: NCBI:txid1917863

Solvent-accessible surface area (backbone atoms only — not comparable to full-atom values): 16180 Å² total; per-residue (Å²): 132,52,68,63,63,75,56,50,50,72,83,35,53,37,70,80,39,82,48,90,34,47,67,50,40,53,51,52,54,51,50,48,34,32,73,69,63,76,36,59,71,91,48,47,64,64,51,49,52,45,33,53,54,38,40,70,58,45,56,39,16,65,32,92,27,31,27,46,49,45,36,55,37,88,88,42,90,51,76,40,45,36,35,35,28,14,74,84,43,28,66,44,66,15,66,69,69,46,48,28,28,39,37,42,38,37,45,32,30,59,85,38,53,68,61,47,38,44,50,50,33,48,52,51,56,57,60,64,35,67,71,38,44,55,41,42,53,68,36,86,49,63,70,44,41,50,51,30,50,52,65,71,108,131,52,68,63,63,75,55,52,48,73,83,37,54,39,70,81,38,81,49,89,34,46,68,48,40,53,51,51,53,50,48,48,34,33,73,69,64,76,35,59,71,90,48,46,66,64,51,49,51,45,32,51,52,38,41,70,58,46,57,38,17,64,33,93,26,30,26,46,49,42,35,54,38,86,86,42,92,52,77,41,46,38,37,35,26,13,75,85,43,28,65,44,66,16,67,70,68,45,46,28,28,38,38,41,36,38,45,33,29,59,84,39,52,68,61,48,38,44,50,51,34,50,51,51,58,57,58,64,36,66,72,37,43,54,42,42,53,66,36,86,47,63,69,44,42,51,50,29,49,52,66,71,107